Protein AF-A0A9P5PAN0-F1 (afdb_monomer)

Secondary structure (DSSP, 8-state):
--HHHHHHHHTTTT-------TT----BSS--THHHHS---HHHHHHHHHHHHHHHHHHHHHHH-TTS----B-HHHHHHHHHHHHTS----HHHHTSHHHHHHHHHHHHHHHHHHTSS----TTTGGGS-EEETTEEE-TTSPPPHHHHHHHHHHHHHHHHHHHHHHHHHHH--S-HHHHHHHHHHH-----

Structure (mmCIF, N/CA/C/O backbone):
data_AF-A0A9P5PAN0-F1
#
_entry.id   AF-A0A9P5PAN0-F1
#
loop_
_atom_site.group_PDB
_atom_site.id
_atom_site.type_symbol
_atom_site.label_atom_id
_atom_site.label_alt_id
_atom_site.label_comp_id
_atom_site.label_asym_id
_atom_site.label_entity_id
_atom_site.label_seq_id
_atom_site.pdbx_PDB_ins_code
_atom_site.Cartn_x
_atom_site.Cartn_y
_atom_site.Cartn_z
_atom_site.occupancy
_atom_site.B_iso_or_equiv
_atom_site.auth_seq_id
_atom_site.auth_comp_id
_atom_site.auth_asym_id
_atom_site.auth_atom_id
_atom_site.pdbx_PDB_model_num
ATOM 1 N N . VAL A 1 1 ? -27.744 7.934 -17.055 1.00 52.72 1 VAL A N 1
ATOM 2 C CA . VAL A 1 1 ? -27.003 8.626 -15.977 1.00 52.72 1 VAL A CA 1
ATOM 3 C C . VAL A 1 1 ? -26.935 7.668 -14.810 1.00 52.72 1 VAL A C 1
ATOM 5 O O . VAL A 1 1 ? -27.996 7.247 -14.359 1.00 52.72 1 VAL A O 1
ATOM 8 N N . PRO A 1 2 ? -25.754 7.195 -14.405 1.00 69.56 2 PRO A N 1
ATOM 9 C CA . PRO A 1 2 ? -25.684 6.206 -13.346 1.00 69.56 2 PRO A CA 1
ATOM 10 C C . PRO A 1 2 ? -26.204 6.819 -12.039 1.00 69.56 2 PRO A C 1
ATOM 12 O O . PRO A 1 2 ? -25.861 7.952 -11.718 1.00 69.56 2 PRO A O 1
ATOM 15 N N . ILE A 1 3 ? -27.026 6.082 -11.290 1.00 63.53 3 ILE A N 1
ATOM 16 C CA . ILE A 1 3 ? -27.712 6.542 -10.062 1.00 63.53 3 ILE A CA 1
ATOM 17 C C . ILE A 1 3 ? -26.744 7.171 -9.038 1.00 63.53 3 ILE A C 1
ATOM 19 O O . ILE A 1 3 ? -27.111 8.090 -8.306 1.00 63.53 3 ILE A O 1
ATOM 23 N N . TRP A 1 4 ? -25.483 6.738 -9.037 1.00 61.91 4 TRP A N 1
ATOM 24 C CA . TRP A 1 4 ? -24.434 7.278 -8.178 1.00 61.91 4 TRP A CA 1
ATOM 25 C C . TRP A 1 4 ? -24.042 8.729 -8.496 1.00 61.91 4 TRP A C 1
ATOM 27 O O . TRP A 1 4 ? -23.614 9.441 -7.594 1.00 61.91 4 TRP A O 1
ATOM 37 N N . GLU A 1 5 ? -24.228 9.217 -9.724 1.00 74.06 5 GLU A N 1
ATOM 38 C CA . GLU A 1 5 ? -23.838 10.583 -10.101 1.00 74.06 5 GLU A CA 1
ATOM 39 C C . GLU A 1 5 ? -24.672 11.645 -9.368 1.00 74.06 5 GLU A C 1
ATOM 41 O O . GLU A 1 5 ? -24.134 12.642 -8.885 1.00 74.06 5 GLU A O 1
ATOM 46 N N . ASN A 1 6 ? -25.979 11.410 -9.219 1.00 79.00 6 ASN A N 1
ATOM 47 C CA . ASN A 1 6 ? -26.855 12.308 -8.465 1.00 79.00 6 ASN A CA 1
ATOM 48 C C . ASN A 1 6 ? -26.549 12.268 -6.966 1.00 79.00 6 ASN A C 1
ATOM 50 O O . ASN A 1 6 ? -26.494 13.319 -6.332 1.00 79.00 6 ASN A O 1
ATOM 54 N N . ALA A 1 7 ? -26.297 11.081 -6.407 1.00 73.81 7 ALA A N 1
ATOM 55 C CA . ALA A 1 7 ? -25.922 10.940 -5.002 1.00 73.81 7 ALA A CA 1
ATOM 56 C C . ALA A 1 7 ? -24.597 11.662 -4.689 1.00 73.81 7 ALA A C 1
ATOM 58 O O . ALA A 1 7 ? -24.513 12.397 -3.709 1.00 73.81 7 ALA A O 1
ATOM 59 N N . LEU A 1 8 ? -23.584 11.528 -5.555 1.00 72.56 8 LEU A N 1
ATOM 60 C CA . LEU A 1 8 ? -22.298 12.214 -5.393 1.00 72.56 8 LEU A CA 1
ATOM 61 C C . LEU A 1 8 ? -22.410 13.735 -5.559 1.00 72.56 8 LEU A C 1
ATOM 63 O O . LEU A 1 8 ? -21.732 14.462 -4.840 1.00 72.56 8 LEU A O 1
ATOM 67 N N . LYS A 1 9 ? -23.274 14.229 -6.460 1.00 73.62 9 LYS A N 1
ATOM 68 C CA . LYS A 1 9 ? -23.572 15.669 -6.572 1.00 73.62 9 LYS A CA 1
ATOM 69 C C . LYS A 1 9 ? -24.277 16.204 -5.327 1.00 73.62 9 LYS A C 1
ATOM 71 O O . LYS A 1 9 ? -23.938 17.281 -4.861 1.00 73.62 9 LYS A O 1
ATOM 76 N N . LEU A 1 10 ? -25.223 15.454 -4.761 1.00 74.56 10 LEU A N 1
ATOM 77 C CA . LEU A 1 10 ? -25.923 15.844 -3.530 1.00 74.56 10 LEU A CA 1
ATOM 78 C C . LEU A 1 10 ? -24.986 15.877 -2.316 1.00 74.56 10 LEU A C 1
ATOM 80 O O . LEU A 1 10 ? -25.107 16.746 -1.457 1.00 74.56 10 LEU A O 1
ATOM 84 N N . LEU A 1 11 ? -24.030 14.950 -2.263 1.00 68.44 11 LEU A N 1
ATOM 85 C CA . LEU A 1 11 ? -23.052 14.837 -1.183 1.00 68.44 11 LEU A CA 1
ATOM 86 C C . LEU A 1 11 ? -21.737 15.575 -1.479 1.00 68.44 11 LEU A C 1
ATOM 88 O O . LEU A 1 11 ? -20.790 15.470 -0.701 1.00 68.44 11 LEU A O 1
ATOM 92 N N . SER A 1 12 ? -21.666 16.366 -2.555 1.00 59.44 12 SER A N 1
ATOM 93 C CA . SER A 1 12 ? -20.439 17.069 -2.960 1.00 59.44 12 SER A CA 1
ATOM 94 C C . SER A 1 12 ? -19.971 18.124 -1.961 1.00 59.44 12 SER A C 1
ATOM 96 O O . SER A 1 12 ? -18.860 18.618 -2.112 1.00 59.44 12 SER A O 1
ATOM 98 N N . ASN A 1 13 ? -20.826 18.486 -0.998 1.00 51.25 13 ASN A N 1
ATOM 99 C CA . ASN A 1 13 ? -20.542 19.405 0.107 1.00 51.25 13 ASN A CA 1
ATOM 100 C C . ASN A 1 13 ? -20.389 18.672 1.459 1.00 51.25 13 ASN A C 1
ATOM 102 O O . ASN A 1 13 ? -20.019 19.292 2.451 1.00 51.25 13 ASN A O 1
ATOM 106 N N . TYR A 1 14 ? -20.673 17.362 1.503 1.00 51.00 14 TYR A N 1
ATOM 107 C CA . TYR A 1 14 ? -20.497 16.474 2.667 1.00 51.00 14 TYR A CA 1
ATOM 108 C C . TYR A 1 14 ? -19.089 15.858 2.744 1.00 51.00 14 TYR A C 1
ATOM 110 O O . TYR A 1 14 ? -18.732 15.207 3.718 1.00 51.00 14 TYR A O 1
ATOM 118 N N . ASN A 1 15 ? -18.261 16.107 1.734 1.00 50.38 15 ASN A N 1
ATOM 119 C CA . ASN A 1 15 ? -16.820 15.849 1.688 1.00 50.38 15 ASN A CA 1
ATOM 120 C C . ASN A 1 15 ? -15.994 16.764 2.613 1.00 50.38 15 ASN A C 1
ATOM 122 O O . ASN A 1 15 ? -14.763 16.748 2.541 1.00 50.38 15 ASN A O 1
ATOM 126 N N . GLN A 1 16 ? -16.636 17.550 3.481 1.00 44.91 16 GLN A N 1
ATOM 127 C CA . GLN A 1 16 ? -15.966 18.205 4.594 1.00 44.91 16 GLN A CA 1
ATOM 128 C C . GLN A 1 16 ? -15.558 17.128 5.599 1.00 44.91 16 GLN A C 1
ATOM 130 O O . GLN A 1 16 ? -16.236 16.866 6.589 1.00 44.91 16 GLN A O 1
ATOM 135 N N . SER A 1 17 ? -14.424 16.484 5.312 1.00 50.06 17 SER A N 1
ATOM 136 C CA . SER A 1 17 ? -13.582 15.859 6.322 1.00 50.06 17 SER A CA 1
ATOM 137 C C . SER A 1 17 ? -13.608 16.755 7.555 1.00 50.06 17 SER A C 1
ATOM 139 O O . SER A 1 17 ? -13.300 17.944 7.417 1.00 50.06 17 SER A O 1
ATOM 141 N N . LEU A 1 18 ? -14.024 16.201 8.701 1.00 47.38 18 LEU A N 1
ATOM 142 C CA . LEU A 1 18 ? -14.000 16.861 10.007 1.00 47.38 18 LEU A CA 1
ATOM 143 C C . LEU A 1 18 ? -12.792 17.809 10.095 1.00 47.38 18 LEU A C 1
ATOM 145 O O . LEU A 1 18 ? -11.705 17.422 9.639 1.00 47.38 18 LEU A O 1
ATOM 149 N N . PRO A 1 19 ? -12.951 19.034 10.637 1.00 46.06 19 PRO A N 1
ATOM 150 C CA . PRO A 1 19 ? -11.832 19.953 10.801 1.00 46.06 19 PRO A CA 1
ATOM 151 C C . PRO A 1 19 ? -10.671 19.183 11.417 1.00 46.06 19 PRO A C 1
ATOM 153 O O . PRO A 1 19 ? -10.881 18.456 12.388 1.00 46.06 19 PRO A O 1
ATOM 156 N N . LYS A 1 20 ? -9.472 19.291 10.832 1.00 47.12 20 LYS A N 1
ATOM 157 C CA . LYS A 1 20 ? -8.267 18.687 11.406 1.00 47.12 20 LYS A CA 1
ATOM 158 C C . LYS A 1 20 ? -8.095 19.247 12.816 1.00 47.12 20 LYS A C 1
ATOM 160 O O . LYS A 1 20 ? -7.512 20.313 12.984 1.00 47.12 20 LYS A O 1
ATOM 165 N N . GLY A 1 21 ? -8.605 18.537 13.817 1.00 47.03 21 GLY A N 1
ATOM 166 C CA . GLY A 1 21 ? -8.144 18.696 15.180 1.00 47.03 21 GLY A CA 1
ATOM 167 C C . GLY A 1 21 ? -6.648 18.409 15.183 1.00 47.03 21 GLY A C 1
ATOM 168 O O . GLY A 1 21 ? -6.164 17.584 14.401 1.00 47.03 21 GLY A O 1
ATOM 169 N N . ASN A 1 22 ? -5.909 19.092 16.049 1.00 50.94 22 ASN A N 1
ATOM 170 C CA . ASN A 1 22 ? -4.446 19.020 16.119 1.00 50.94 22 ASN A CA 1
ATOM 171 C C . ASN A 1 22 ? -3.905 17.600 16.422 1.00 50.94 22 ASN A C 1
ATOM 173 O O . ASN A 1 22 ? -2.695 17.391 16.401 1.00 50.94 22 ASN A O 1
ATOM 177 N N . GLU A 1 23 ? -4.785 16.625 16.672 1.00 50.56 23 GLU A N 1
ATOM 178 C CA . GLU A 1 23 ? -4.463 15.281 17.158 1.00 50.56 23 GLU A CA 1
ATOM 179 C C . GLU A 1 23 ? -4.667 14.164 16.117 1.00 50.56 23 GLU A C 1
ATOM 181 O O . GLU A 1 23 ? -4.013 13.124 16.195 1.00 50.56 23 GLU A O 1
ATOM 186 N N . THR A 1 24 ? -5.495 14.357 15.083 1.00 51.78 24 THR A N 1
ATOM 187 C CA . THR A 1 24 ? -5.704 13.329 14.046 1.00 51.78 24 THR A CA 1
ATOM 188 C C . THR A 1 24 ? -4.731 13.522 12.887 1.00 51.78 24 THR A C 1
ATOM 190 O O . THR A 1 24 ? -4.973 14.312 11.967 1.00 51.78 24 THR A O 1
ATOM 193 N N . LYS A 1 25 ? -3.620 12.776 12.896 1.00 56.28 25 LYS A N 1
ATOM 194 C CA . LYS A 1 25 ? -2.766 12.613 11.710 1.00 56.28 25 LYS A CA 1
ATOM 195 C C . LYS A 1 25 ? -3.569 11.893 10.622 1.00 56.28 25 LYS A C 1
ATOM 197 O O . LYS A 1 25 ? -3.684 10.675 10.632 1.00 56.28 25 LYS A O 1
ATOM 202 N N . GLY A 1 26 ? -4.156 12.658 9.702 1.00 68.62 26 GLY A N 1
ATOM 203 C CA . GLY A 1 26 ? -4.839 12.106 8.533 1.00 68.62 26 GLY A CA 1
ATOM 204 C C . GLY A 1 26 ? -3.869 11.295 7.671 1.00 68.62 26 GLY A C 1
ATOM 205 O O . GLY A 1 26 ? -2.801 11.792 7.307 1.00 68.62 26 GLY A O 1
ATOM 206 N N . GLY A 1 27 ? -4.245 10.065 7.341 1.00 86.19 27 GLY A N 1
ATOM 207 C CA . GLY A 1 27 ? -3.426 9.124 6.586 1.00 86.19 27 GLY A CA 1
ATOM 208 C C . GLY A 1 27 ? -4.262 7.973 6.041 1.00 86.19 27 GLY A C 1
ATOM 209 O O . GLY A 1 27 ? -5.472 7.920 6.245 1.00 86.19 27 GLY A O 1
ATOM 210 N N . TYR A 1 28 ? -3.605 7.078 5.316 1.00 90.31 28 TYR A N 1
ATOM 211 C CA . TYR A 1 28 ? -4.201 5.897 4.711 1.00 90.31 28 TYR A CA 1
ATOM 212 C C . TYR A 1 28 ? -3.460 4.654 5.180 1.00 90.31 28 TYR A C 1
ATOM 214 O O . TYR A 1 28 ? -2.224 4.632 5.173 1.00 90.31 28 TYR A O 1
ATOM 222 N N . TYR A 1 29 ? -4.225 3.625 5.535 1.00 92.25 29 TYR A N 1
ATOM 223 C CA . TYR A 1 29 ? -3.687 2.342 5.976 1.00 92.25 29 TYR A CA 1
ATOM 224 C C . TYR A 1 29 ? -3.196 1.464 4.823 1.00 92.25 29 TYR A C 1
ATOM 226 O O . TYR A 1 29 ? -2.294 0.648 4.990 1.00 92.25 29 TYR A O 1
ATOM 234 N N . LEU A 1 30 ? -3.764 1.669 3.634 1.00 94.62 30 LEU A N 1
ATOM 235 C CA . LEU A 1 30 ? -3.346 1.076 2.369 1.00 94.62 30 LEU A CA 1
ATOM 236 C C . LEU A 1 30 ? -3.218 2.189 1.315 1.00 94.62 30 LEU A C 1
ATOM 238 O O . LEU A 1 30 ? -3.843 3.244 1.468 1.00 94.62 30 LEU A O 1
ATOM 242 N N . PRO A 1 31 ? -2.466 2.000 0.214 1.00 94.44 31 PRO A N 1
ATOM 243 C CA . PRO A 1 31 ? -2.392 3.009 -0.839 1.00 94.44 31 PRO A CA 1
ATOM 244 C C . PRO A 1 31 ? -3.800 3.338 -1.370 1.00 94.44 31 PRO A C 1
ATOM 246 O O . PRO A 1 31 ? -4.570 2.428 -1.656 1.00 94.44 31 PRO A O 1
ATOM 249 N N . PRO A 1 32 ? -4.190 4.611 -1.532 1.00 91.19 32 PRO A N 1
ATOM 250 C CA . PRO A 1 32 ? -5.516 4.943 -2.060 1.00 91.19 32 PRO A CA 1
ATOM 251 C C . PRO A 1 32 ? -5.740 4.364 -3.468 1.00 91.19 32 PRO A C 1
ATOM 253 O O . PRO A 1 32 ? -4.823 4.438 -4.276 1.00 91.19 32 PRO A O 1
ATOM 256 N N . PRO A 1 33 ? -6.943 3.913 -3.872 1.00 90.44 33 PRO A N 1
ATOM 257 C CA . PRO A 1 33 ? -7.162 3.355 -5.217 1.00 90.44 33 PRO A CA 1
ATOM 258 C C . PRO A 1 33 ? -6.754 4.295 -6.361 1.00 90.44 33 PRO A C 1
ATOM 260 O O . PRO A 1 33 ? -6.195 3.860 -7.370 1.00 90.44 33 PRO A O 1
ATOM 263 N N . ARG A 1 34 ? -6.941 5.613 -6.168 1.00 89.69 34 ARG A N 1
ATOM 264 C CA . ARG A 1 34 ? -6.485 6.656 -7.108 1.00 89.69 34 ARG A CA 1
ATOM 265 C C . ARG A 1 34 ? -4.991 6.570 -7.432 1.00 89.69 34 ARG A C 1
ATOM 267 O O . ARG A 1 34 ? -4.582 6.989 -8.509 1.00 89.69 34 ARG A O 1
ATOM 274 N N . PHE A 1 35 ? -4.195 6.025 -6.520 1.00 89.44 35 PHE A N 1
ATOM 275 C CA . PHE A 1 35 ? -2.759 5.837 -6.661 1.00 89.44 35 PHE A CA 1
ATOM 276 C C . PHE A 1 35 ? -2.411 5.008 -7.902 1.00 89.44 35 PHE A C 1
ATOM 278 O O . PHE A 1 35 ? -1.531 5.389 -8.663 1.00 89.44 35 PHE A O 1
ATOM 285 N N . PHE A 1 36 ? -3.175 3.947 -8.170 1.00 92.94 36 PHE A N 1
ATOM 286 C CA . PHE A 1 36 ? -2.945 3.034 -9.291 1.00 92.94 36 PHE A CA 1
ATOM 287 C C . PHE A 1 36 ? -3.540 3.530 -10.617 1.00 92.94 36 PHE A C 1
ATOM 289 O O . PHE A 1 36 ? -3.018 3.218 -11.685 1.00 92.94 36 PHE A O 1
ATOM 296 N N . ILE A 1 37 ? -4.647 4.282 -10.563 1.00 91.06 37 ILE A N 1
ATOM 297 C CA . ILE A 1 37 ? -5.421 4.674 -11.759 1.00 91.06 37 ILE A CA 1
ATOM 298 C C . ILE A 1 37 ? -5.062 6.058 -12.308 1.00 91.06 37 ILE A C 1
ATOM 300 O O . ILE A 1 37 ? -5.284 6.314 -13.487 1.00 91.06 37 ILE A O 1
ATOM 304 N N . THR A 1 38 ? -4.518 6.955 -11.479 1.00 91.19 38 THR A N 1
ATOM 305 C CA . THR A 1 38 ? -4.189 8.330 -11.898 1.00 91.19 38 THR A CA 1
ATOM 306 C C . THR A 1 38 ? -3.053 8.389 -12.928 1.00 91.19 38 THR A C 1
ATOM 308 O O . THR A 1 38 ? -3.159 9.187 -13.866 1.00 91.19 38 THR A O 1
ATOM 311 N N . PRO A 1 39 ? -1.965 7.594 -12.808 1.00 91.94 39 PRO A N 1
ATOM 312 C CA . PRO A 1 39 ? -0.888 7.638 -13.789 1.00 91.94 39 PRO A CA 1
ATOM 313 C C . PRO A 1 39 ? -1.372 7.235 -15.185 1.00 91.94 39 PRO A C 1
ATOM 315 O O . PRO A 1 39 ? -1.962 6.174 -15.387 1.00 91.94 39 PRO A O 1
ATOM 318 N N . GLN A 1 40 ? -1.078 8.080 -16.171 1.00 91.56 40 GLN A N 1
ATOM 319 C CA . GLN A 1 40 ? -1.431 7.819 -17.571 1.00 91.56 40 GLN A CA 1
ATOM 320 C C . GLN A 1 40 ? -0.447 6.850 -18.240 1.00 91.56 40 GLN A C 1
ATOM 322 O O . GLN A 1 40 ? -0.818 6.097 -19.137 1.00 91.56 40 GLN A O 1
ATOM 327 N N . ASN A 1 41 ? 0.802 6.831 -17.767 1.00 93.44 41 ASN A N 1
ATOM 328 C CA . ASN A 1 41 ? 1.845 5.948 -18.267 1.00 93.44 41 ASN A CA 1
ATOM 329 C C . ASN A 1 41 ? 1.590 4.495 -17.817 1.00 93.44 41 ASN A C 1
ATOM 331 O O . ASN A 1 41 ? 1.536 4.203 -16.620 1.00 93.44 41 ASN A O 1
ATOM 335 N N . ALA A 1 42 ? 1.449 3.584 -18.786 1.00 92.25 42 ALA A N 1
ATOM 336 C CA . ALA A 1 42 ? 1.172 2.172 -18.529 1.00 92.25 42 ALA A CA 1
ATOM 337 C C . ALA A 1 42 ? 2.304 1.471 -17.763 1.00 92.25 42 ALA A C 1
ATOM 339 O O . ALA A 1 42 ? 2.016 0.711 -16.842 1.00 92.25 42 ALA A O 1
ATOM 340 N N . THR A 1 43 ? 3.565 1.773 -18.079 1.00 92.56 43 THR A N 1
ATOM 341 C CA . THR A 1 43 ? 4.742 1.266 -17.360 1.00 92.56 43 THR A CA 1
ATOM 342 C C . THR A 1 43 ? 4.731 1.721 -15.907 1.00 92.56 43 THR A C 1
ATOM 344 O O . THR A 1 43 ? 4.938 0.910 -15.013 1.00 92.56 43 THR A O 1
ATOM 347 N N . THR A 1 44 ? 4.407 2.992 -15.645 1.00 93.19 44 THR A N 1
ATOM 348 C CA . THR A 1 44 ? 4.261 3.488 -14.272 1.00 93.19 44 THR A CA 1
ATOM 349 C C . THR A 1 44 ? 3.171 2.726 -13.534 1.00 93.19 44 THR A C 1
ATOM 351 O O . THR A 1 44 ? 3.435 2.206 -12.457 1.00 93.19 44 THR A O 1
ATOM 354 N N . ARG A 1 45 ? 1.969 2.594 -14.116 1.00 94.31 45 ARG A N 1
ATOM 355 C CA . ARG A 1 45 ? 0.879 1.829 -13.486 1.00 94.31 45 ARG A CA 1
ATOM 356 C C . ARG A 1 45 ? 1.286 0.389 -13.189 1.00 94.31 45 ARG A C 1
ATOM 358 O O . ARG A 1 45 ? 1.028 -0.082 -12.087 1.00 94.31 45 ARG A O 1
ATOM 365 N N . CYS A 1 46 ? 1.931 -0.276 -14.146 1.00 95.31 46 CYS A N 1
ATOM 366 C CA . CYS A 1 46 ? 2.465 -1.625 -13.991 1.00 95.31 46 CYS A CA 1
ATOM 367 C C . CYS A 1 46 ? 3.370 -1.699 -12.757 1.00 95.31 46 CYS A C 1
ATOM 369 O O . CYS A 1 46 ? 3.098 -2.475 -11.841 1.00 95.31 46 CYS A O 1
ATOM 371 N N . SER A 1 47 ? 4.368 -0.818 -12.665 1.00 94.56 47 SER A N 1
ATOM 372 C CA . SER A 1 47 ? 5.263 -0.782 -11.510 1.00 94.56 47 SER A CA 1
ATOM 373 C C . SER A 1 47 ? 4.533 -0.525 -10.192 1.00 94.56 47 SER A C 1
ATOM 375 O O . SER A 1 47 ? 4.883 -1.165 -9.211 1.00 94.56 47 SER A O 1
ATOM 377 N N . LEU A 1 48 ? 3.497 0.325 -10.156 1.00 95.44 48 LEU A N 1
ATOM 378 C CA . LEU A 1 48 ? 2.716 0.556 -8.930 1.00 95.44 48 LEU A CA 1
ATOM 379 C C . LEU A 1 48 ? 1.949 -0.694 -8.481 1.00 95.44 48 LEU A C 1
ATOM 381 O O . LEU A 1 48 ? 1.918 -0.995 -7.289 1.00 95.44 48 LEU A O 1
ATOM 385 N N . PHE A 1 49 ? 1.348 -1.443 -9.414 1.00 96.69 49 PHE A N 1
ATOM 386 C CA . PHE A 1 49 ? 0.695 -2.714 -9.086 1.00 96.69 49 PHE A CA 1
ATOM 387 C C . PHE A 1 49 ? 1.703 -3.720 -8.525 1.00 96.69 49 PHE A C 1
ATOM 389 O O . PHE A 1 49 ? 1.463 -4.288 -7.462 1.00 96.69 49 PHE A O 1
ATOM 396 N N . HIS A 1 50 ? 2.850 -3.902 -9.182 1.00 96.69 50 HIS A N 1
ATOM 397 C CA . HIS A 1 50 ? 3.887 -4.809 -8.683 1.00 96.69 50 HIS A CA 1
ATOM 398 C C . HIS A 1 50 ? 4.504 -4.331 -7.361 1.00 96.69 50 HIS A C 1
ATOM 400 O O . HIS A 1 50 ? 4.746 -5.142 -6.470 1.00 96.69 50 HIS A O 1
ATOM 406 N N . GLY A 1 51 ? 4.718 -3.024 -7.210 1.00 95.81 51 GLY A N 1
ATOM 407 C CA . GLY A 1 51 ? 5.217 -2.397 -5.989 1.00 95.81 51 GLY A CA 1
ATOM 408 C C . GLY A 1 51 ? 4.311 -2.687 -4.798 1.00 95.81 51 GLY A C 1
ATOM 409 O O . GLY A 1 51 ? 4.791 -3.149 -3.767 1.00 95.81 51 GLY A O 1
ATOM 410 N N . TRP A 1 52 ? 2.993 -2.531 -4.969 1.00 96.69 52 TRP A N 1
ATOM 411 C CA . TRP A 1 52 ? 2.014 -2.936 -3.959 1.00 96.69 52 TRP A CA 1
ATOM 412 C C . TRP A 1 52 ? 2.101 -4.429 -3.634 1.00 96.69 52 TRP A C 1
ATOM 414 O O . TRP A 1 52 ? 2.183 -4.792 -2.464 1.00 96.69 52 TRP A O 1
ATOM 424 N N . LEU A 1 53 ? 2.123 -5.299 -4.647 1.00 96.75 53 LEU A N 1
ATOM 425 C CA . LEU A 1 53 ? 2.138 -6.749 -4.430 1.00 96.75 53 LEU A CA 1
ATOM 426 C C . LEU A 1 53 ? 3.365 -7.230 -3.643 1.00 96.75 53 LEU A C 1
ATOM 428 O O . LEU A 1 53 ? 3.232 -8.160 -2.855 1.00 96.75 53 LEU A O 1
ATOM 432 N N . ARG A 1 54 ? 4.522 -6.573 -3.791 1.00 96.00 54 ARG A N 1
ATOM 433 C CA . ARG A 1 54 ? 5.759 -6.894 -3.048 1.00 96.00 54 ARG A CA 1
ATOM 434 C C . ARG A 1 54 ? 5.655 -6.665 -1.545 1.00 96.00 54 ARG A C 1
ATOM 436 O O . ARG A 1 54 ? 6.294 -7.364 -0.775 1.00 96.00 54 ARG A O 1
ATOM 443 N N . ILE A 1 55 ? 4.867 -5.681 -1.127 1.00 96.25 55 ILE A N 1
ATOM 444 C CA . ILE A 1 55 ? 4.683 -5.339 0.293 1.00 96.25 55 ILE A CA 1
ATOM 445 C C . ILE A 1 55 ? 3.323 -5.769 0.832 1.00 96.25 55 ILE A C 1
ATOM 447 O O . ILE A 1 55 ? 3.065 -5.608 2.023 1.00 96.25 55 ILE A O 1
ATOM 451 N N . ARG A 1 56 ? 2.440 -6.289 -0.027 1.00 96.00 56 ARG A N 1
ATOM 452 C CA . ARG A 1 56 ? 1.057 -6.622 0.318 1.00 96.00 56 ARG A CA 1
ATOM 453 C C . ARG A 1 56 ? 0.994 -7.519 1.548 1.00 96.00 56 ARG A C 1
ATOM 455 O O . ARG A 1 56 ? 0.230 -7.228 2.458 1.00 96.00 56 ARG A O 1
ATOM 462 N N . GLU A 1 57 ? 1.804 -8.574 1.601 1.00 94.56 57 GLU A N 1
ATOM 463 C CA . GLU A 1 57 ? 1.807 -9.507 2.735 1.00 94.56 57 GLU A CA 1
ATOM 464 C C . GLU A 1 57 ? 2.217 -8.836 4.045 1.00 94.56 57 GLU A C 1
ATOM 466 O O . GLU A 1 57 ? 1.540 -9.018 5.053 1.00 94.56 57 GLU A O 1
ATOM 471 N N . LEU A 1 58 ? 3.257 -7.996 4.018 1.00 95.38 58 LEU A N 1
ATOM 472 C CA . LEU A 1 58 ? 3.670 -7.213 5.181 1.00 95.38 58 LEU A CA 1
ATOM 473 C C . LEU A 1 58 ? 2.536 -6.299 5.655 1.00 95.38 58 LEU A C 1
ATOM 475 O O . LEU A 1 58 ? 2.181 -6.312 6.829 1.00 95.38 58 LEU A O 1
ATOM 479 N N . VAL A 1 59 ? 1.927 -5.536 4.747 1.00 95.25 59 VAL A N 1
ATOM 480 C CA . VAL A 1 59 ? 0.851 -4.593 5.090 1.00 95.25 59 VAL A CA 1
ATOM 481 C C . VAL A 1 59 ? -0.356 -5.330 5.676 1.00 95.25 59 VAL A C 1
ATOM 483 O O . VAL A 1 59 ? -0.891 -4.911 6.700 1.00 95.25 59 VAL A O 1
ATOM 486 N N . LEU A 1 60 ? -0.767 -6.447 5.069 1.00 94.31 60 LEU A N 1
ATOM 487 C CA . LEU A 1 60 ? -1.877 -7.258 5.572 1.00 94.31 60 LEU A CA 1
ATOM 488 C C . LEU A 1 60 ? -1.564 -7.881 6.936 1.00 94.31 60 LEU A C 1
ATOM 490 O O . LEU A 1 60 ? -2.433 -7.878 7.805 1.00 94.31 60 LEU A O 1
ATOM 494 N N . TYR A 1 61 ? -0.334 -8.355 7.150 1.00 94.31 61 TYR A N 1
ATOM 495 C CA . TYR A 1 61 ? 0.105 -8.878 8.444 1.00 94.31 61 TYR A CA 1
ATOM 496 C C . TYR A 1 61 ? -0.020 -7.818 9.546 1.00 94.31 61 TYR A C 1
ATOM 498 O O . TYR A 1 61 ? -0.606 -8.078 10.597 1.00 94.31 61 TYR A O 1
ATOM 506 N N . LEU A 1 62 ? 0.473 -6.601 9.290 1.00 92.56 62 LEU A N 1
ATOM 507 C CA . LEU A 1 62 ? 0.403 -5.496 10.251 1.00 92.56 62 LEU A CA 1
ATOM 508 C C . LEU A 1 62 ? -1.043 -5.111 10.589 1.00 92.56 62 LEU A C 1
ATOM 510 O O . LEU A 1 62 ? -1.325 -4.756 11.726 1.00 92.56 62 LEU A O 1
ATOM 514 N N . LEU A 1 63 ? -1.962 -5.177 9.620 1.00 90.38 63 LEU A N 1
ATOM 515 C CA . LEU A 1 63 ? -3.381 -4.877 9.848 1.00 90.38 63 LEU A CA 1
ATOM 516 C C . LEU A 1 63 ? -4.113 -5.993 10.601 1.00 90.38 63 LEU A C 1
ATOM 518 O O . LEU A 1 63 ? -5.048 -5.718 11.357 1.00 90.38 63 LEU A O 1
ATOM 522 N N . ALA A 1 64 ? -3.710 -7.246 10.391 1.00 88.19 64 ALA A N 1
ATOM 523 C CA . ALA A 1 64 ? -4.281 -8.391 11.087 1.00 88.19 64 ALA A CA 1
ATOM 524 C C . ALA A 1 64 ? -3.817 -8.457 12.551 1.00 88.19 64 ALA A C 1
ATOM 526 O O . ALA A 1 64 ? -4.599 -8.827 13.430 1.00 88.19 64 ALA A O 1
ATOM 527 N N . SER A 1 65 ? -2.571 -8.066 12.826 1.00 84.81 65 SER A N 1
ATOM 528 C CA . SER A 1 65 ? -1.970 -8.185 14.152 1.00 84.81 65 SER A CA 1
ATOM 529 C C . SER A 1 65 ? -2.349 -7.025 15.089 1.00 84.81 65 SER A C 1
ATOM 531 O O . SER A 1 65 ? -2.057 -5.870 14.786 1.00 84.81 65 SER A O 1
ATOM 533 N N . PRO A 1 66 ? -2.943 -7.288 16.270 1.00 76.44 66 PRO A N 1
ATOM 534 C CA . PRO A 1 66 ? -3.223 -6.249 17.265 1.00 76.44 66 PRO A CA 1
ATOM 535 C C . PRO A 1 66 ? -1.968 -5.700 17.960 1.00 76.44 66 PRO A C 1
ATOM 537 O O . PRO A 1 66 ? -2.052 -4.654 18.598 1.00 76.44 66 PRO A O 1
ATOM 540 N N . THR A 1 67 ? -0.836 -6.404 17.887 1.00 79.88 67 THR A N 1
ATOM 541 C CA . THR A 1 67 ? 0.410 -6.043 18.584 1.00 79.88 67 THR A CA 1
ATOM 542 C C . THR A 1 67 ? 1.392 -5.272 17.707 1.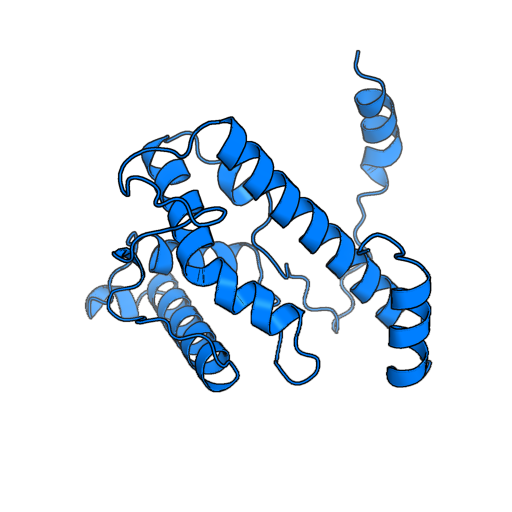00 79.88 67 THR A C 1
ATOM 544 O O . THR A 1 67 ? 2.402 -4.784 18.212 1.00 79.88 67 THR A O 1
ATOM 547 N N . CYS A 1 68 ? 1.119 -5.170 16.406 1.00 85.06 68 CYS A N 1
ATOM 548 C CA . CYS A 1 68 ? 1.971 -4.467 15.458 1.00 85.06 68 CYS A CA 1
ATOM 549 C C . CYS A 1 68 ? 1.467 -3.043 15.219 1.00 85.06 68 CYS A C 1
ATOM 551 O O . CYS A 1 68 ? 0.262 -2.785 15.189 1.00 85.06 68 CYS A O 1
ATOM 553 N N . ASP A 1 69 ? 2.396 -2.129 14.952 1.00 82.69 69 ASP A N 1
ATOM 554 C CA . ASP A 1 69 ? 2.037 -0.796 14.489 1.00 82.69 69 ASP A CA 1
ATOM 555 C C . ASP A 1 69 ? 1.629 -0.857 13.013 1.00 82.69 69 ASP A C 1
ATOM 557 O O . ASP A 1 69 ? 2.438 -1.130 12.122 1.00 82.69 69 ASP A O 1
ATOM 561 N N . SER A 1 70 ? 0.358 -0.576 12.733 1.00 82.50 70 SER A N 1
ATOM 562 C CA . SER A 1 70 ? -0.133 -0.446 11.362 1.00 82.50 70 SER A CA 1
ATO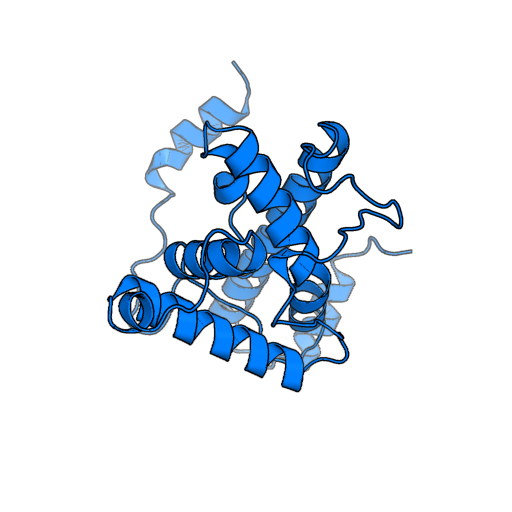M 563 C C . SER A 1 70 ? 0.497 0.760 10.657 1.00 82.50 70 SER A C 1
ATOM 565 O O . SER A 1 70 ? 0.671 1.825 11.258 1.00 82.50 70 SER A O 1
ATOM 567 N N . LEU A 1 71 ? 0.746 0.640 9.353 1.00 88.25 71 LEU A N 1
ATOM 568 C CA . LEU A 1 71 ? 1.109 1.783 8.517 1.00 88.25 71 LEU A CA 1
ATOM 569 C C . LEU A 1 71 ? -0.088 2.733 8.429 1.00 88.25 71 LEU A C 1
ATOM 571 O O . LEU A 1 71 ? -1.144 2.323 7.982 1.00 88.25 71 LEU A O 1
ATOM 575 N N . CYS A 1 72 ? 0.065 3.991 8.837 1.00 90.50 72 CYS A N 1
ATOM 576 C CA . CYS A 1 72 ? -0.904 5.053 8.560 1.00 90.50 72 CYS A CA 1
ATOM 577 C C . CYS A 1 72 ? -0.142 6.217 7.930 1.00 90.50 72 CYS A C 1
ATOM 579 O O . CYS A 1 72 ? 0.474 7.028 8.623 1.00 90.50 72 CYS A O 1
ATOM 581 N N . LEU A 1 73 ? -0.104 6.224 6.597 1.00 92.06 73 LEU A N 1
ATOM 582 C CA . LEU A 1 73 ? 0.784 7.083 5.817 1.00 92.06 73 LEU A CA 1
ATOM 583 C C . LEU A 1 73 ? -0.005 8.128 5.032 1.00 92.06 73 LEU A C 1
ATOM 585 O O . LEU A 1 73 ? -1.079 7.866 4.489 1.00 92.06 73 LEU A O 1
ATOM 589 N N . SER A 1 74 ? 0.552 9.324 4.899 1.00 90.94 74 SER A N 1
ATOM 590 C CA . SER A 1 74 ? 0.042 10.324 3.969 1.00 90.94 74 SER A CA 1
ATOM 591 C C . SER A 1 74 ? 0.183 9.856 2.516 1.00 90.94 74 SER A C 1
ATOM 593 O O . SER A 1 74 ? 0.978 8.982 2.175 1.00 90.94 74 SER A O 1
ATOM 595 N N . TYR A 1 75 ? -0.542 10.508 1.605 1.00 89.12 75 TYR A N 1
ATOM 596 C CA . TYR A 1 75 ? -0.427 10.229 0.169 1.00 89.12 75 TYR A CA 1
ATOM 597 C C . TYR A 1 75 ? 1.015 10.368 -0.359 1.00 89.12 75 TYR A C 1
ATOM 599 O O . TYR A 1 75 ? 1.433 9.603 -1.222 1.00 89.12 75 TYR A O 1
ATOM 607 N N . LYS A 1 76 ? 1.788 11.334 0.162 1.00 90.06 76 LYS A N 1
ATOM 608 C CA . LYS A 1 76 ? 3.187 11.554 -0.246 1.00 90.06 76 LYS A CA 1
ATOM 609 C C . LYS A 1 76 ? 4.113 10.448 0.257 1.00 90.06 76 LYS A C 1
ATOM 611 O O . LYS A 1 76 ? 5.034 10.065 -0.451 1.00 90.06 76 LYS A O 1
ATOM 616 N N . GLU A 1 77 ? 3.863 9.947 1.461 1.00 93.50 77 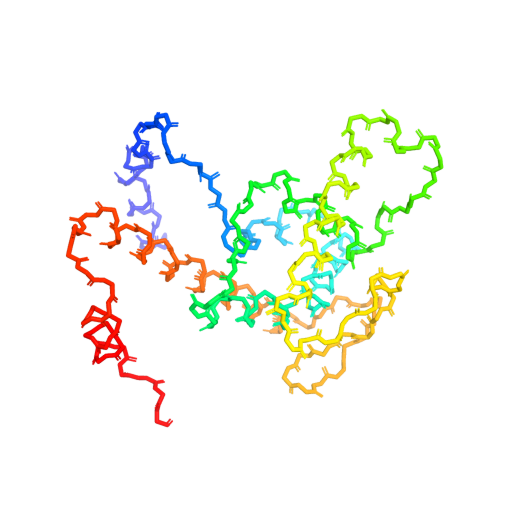GLU A N 1
ATOM 617 C CA . GLU A 1 77 ? 4.607 8.823 2.034 1.00 93.50 77 GLU A CA 1
ATOM 618 C C . GLU A 1 77 ? 4.317 7.526 1.277 1.00 93.50 77 GLU A C 1
ATOM 620 O O . GLU A 1 77 ? 5.258 6.823 0.931 1.00 93.50 77 GLU A O 1
ATOM 625 N N . TRP A 1 78 ? 3.059 7.271 0.893 1.00 94.50 78 TRP A N 1
ATOM 626 C CA . TRP A 1 78 ? 2.726 6.159 -0.007 1.00 94.50 78 TRP A CA 1
ATOM 627 C C . TRP A 1 78 ? 3.429 6.261 -1.366 1.00 94.50 78 TRP A C 1
ATOM 629 O O . TRP A 1 78 ? 3.894 5.248 -1.881 1.00 94.50 78 TRP A O 1
ATOM 639 N N . HIS A 1 79 ? 3.560 7.468 -1.930 1.00 92.38 79 HIS A N 1
ATOM 640 C CA . HIS A 1 79 ? 4.351 7.691 -3.151 1.00 92.38 79 HIS A CA 1
ATOM 641 C C . HIS A 1 79 ? 5.820 7.324 -2.959 1.00 92.38 79 HIS A C 1
ATOM 643 O O . HIS A 1 79 ? 6.339 6.515 -3.718 1.00 92.38 79 HIS A O 1
ATOM 649 N N . ALA A 1 80 ? 6.468 7.840 -1.913 1.00 93.75 80 ALA A N 1
ATOM 650 C CA . ALA A 1 80 ? 7.867 7.519 -1.628 1.00 93.75 80 ALA A CA 1
ATOM 651 C C . ALA A 1 80 ? 8.077 6.016 -1.353 1.00 93.75 80 ALA A C 1
ATOM 653 O O . ALA A 1 80 ? 9.028 5.413 -1.842 1.00 93.75 80 ALA A O 1
ATOM 654 N N . LEU A 1 81 ? 7.165 5.380 -0.617 1.00 95.00 81 LEU A N 1
ATOM 655 C CA . LEU A 1 81 ? 7.215 3.943 -0.360 1.00 95.00 81 LEU A CA 1
ATOM 656 C C . LEU A 1 81 ? 7.023 3.127 -1.650 1.00 95.00 81 LEU A C 1
ATOM 658 O O . LEU A 1 81 ? 7.693 2.116 -1.870 1.00 95.00 81 LEU A O 1
ATOM 662 N N . SER A 1 82 ? 6.154 3.582 -2.550 1.00 93.25 82 SER A N 1
ATOM 663 C CA . SER A 1 82 ? 5.993 2.946 -3.855 1.00 93.25 82 SER A CA 1
ATOM 664 C C . SER A 1 82 ? 7.205 3.137 -4.754 1.00 93.25 82 SER A C 1
ATOM 666 O O . SER A 1 82 ? 7.560 2.202 -5.461 1.00 93.25 82 SER A O 1
ATOM 668 N N . ASP A 1 83 ? 7.854 4.302 -4.738 1.00 93.31 83 ASP A N 1
ATOM 669 C CA . ASP A 1 83 ? 9.065 4.549 -5.528 1.00 93.31 83 ASP A CA 1
ATOM 670 C C . ASP A 1 83 ? 10.165 3.533 -5.176 1.00 93.31 83 ASP A C 1
ATOM 672 O O . ASP A 1 83 ? 10.812 2.987 -6.072 1.00 93.31 83 ASP A O 1
ATOM 676 N N . ILE A 1 84 ? 10.302 3.198 -3.888 1.00 93.75 84 ILE A N 1
ATOM 677 C CA . ILE A 1 84 ? 11.192 2.138 -3.391 1.00 93.75 84 ILE A CA 1
ATOM 678 C C . ILE A 1 84 ? 10.788 0.773 -3.965 1.00 93.75 84 ILE A C 1
ATOM 680 O O . ILE A 1 84 ? 11.579 0.105 -4.625 1.00 93.75 84 ILE A O 1
ATOM 684 N N . THR A 1 85 ? 9.541 0.354 -3.746 1.00 94.38 85 THR A N 1
ATOM 685 C CA .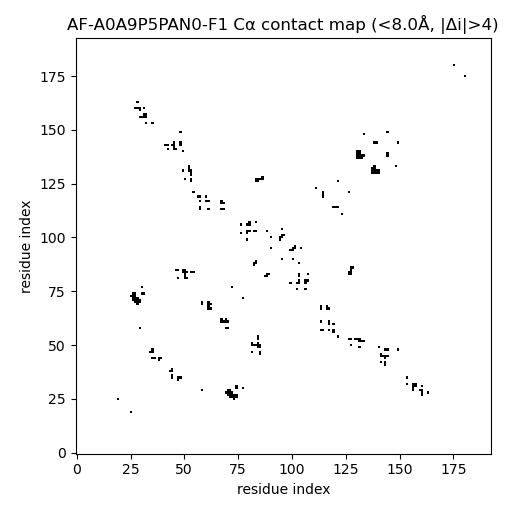 THR A 1 85 ? 9.065 -0.998 -4.113 1.00 94.38 85 THR A CA 1
ATOM 686 C C . THR A 1 85 ? 8.893 -1.198 -5.619 1.00 94.38 85 THR A C 1
ATOM 688 O O . THR A 1 85 ? 8.836 -2.329 -6.100 1.00 94.38 85 THR A O 1
ATOM 691 N N . SER A 1 86 ? 8.830 -0.107 -6.378 1.00 91.62 86 SER A N 1
ATOM 692 C CA . SER A 1 86 ? 8.724 -0.078 -7.838 1.00 91.62 86 SER A CA 1
ATOM 693 C C . SER A 1 86 ? 10.081 0.041 -8.534 1.00 91.62 86 SER A C 1
ATOM 695 O O . SER A 1 86 ? 10.146 -0.139 -9.749 1.00 91.62 86 SER A O 1
ATOM 697 N N . GLY A 1 87 ? 11.153 0.346 -7.793 1.00 89.19 87 GLY A N 1
ATOM 698 C CA . GLY A 1 87 ? 12.491 0.580 -8.345 1.00 89.19 87 GLY A CA 1
ATOM 699 C C . GLY A 1 87 ? 12.665 1.942 -9.023 1.00 89.19 87 GLY A C 1
ATOM 700 O O . GLY A 1 87 ? 13.595 2.116 -9.805 1.00 89.19 87 GLY A O 1
ATOM 701 N N . PHE A 1 88 ? 11.782 2.907 -8.749 1.00 88.50 88 PHE A N 1
ATOM 702 C CA . PHE A 1 88 ? 11.919 4.289 -9.230 1.00 88.50 88 PHE A CA 1
ATOM 703 C C . PHE A 1 88 ? 12.900 5.116 -8.403 1.00 88.50 88 PHE A C 1
ATOM 705 O O . PHE A 1 88 ? 13.295 6.202 -8.825 1.00 88.50 88 PHE A O 1
ATOM 712 N N . TRP A 1 89 ? 13.296 4.608 -7.239 1.00 87.94 89 TRP A N 1
ATOM 713 C CA . TRP A 1 89 ? 14.322 5.207 -6.410 1.00 87.94 89 TRP A CA 1
ATOM 714 C C . TRP A 1 89 ? 15.411 4.190 -6.081 1.00 87.94 89 TRP A C 1
ATOM 716 O O . TRP A 1 89 ? 15.129 3.033 -5.773 1.00 87.94 89 TRP A O 1
ATOM 726 N N . SER A 1 90 ? 16.660 4.650 -6.127 1.00 76.19 90 SER A N 1
ATOM 727 C CA . SER A 1 90 ? 17.827 3.901 -5.678 1.00 76.19 90 SER A CA 1
ATOM 728 C C . SER A 1 90 ? 18.682 4.808 -4.796 1.00 76.19 90 SER A C 1
ATOM 730 O O . SER A 1 90 ? 18.876 5.980 -5.127 1.00 76.19 90 SER A O 1
ATOM 732 N N . PRO A 1 91 ? 19.207 4.309 -3.669 1.00 69.38 91 PRO A N 1
ATOM 733 C CA . PRO A 1 91 ? 19.992 5.123 -2.762 1.00 69.38 91 PRO A CA 1
ATOM 734 C C . PRO A 1 91 ? 21.380 5.454 -3.338 1.00 69.38 91 PRO A C 1
ATOM 736 O O . PRO A 1 91 ? 22.368 4.814 -2.985 1.00 69.38 91 PRO A O 1
ATOM 739 N N . ASN A 1 92 ? 21.496 6.502 -4.155 1.00 76.06 92 ASN A N 1
ATOM 740 C CA . ASN A 1 92 ? 22.790 7.130 -4.444 1.00 76.06 92 ASN A CA 1
ATOM 741 C C . ASN A 1 92 ? 23.084 8.270 -3.444 1.00 76.06 92 ASN A C 1
ATOM 743 O O . ASN A 1 92 ? 22.174 8.875 -2.872 1.00 76.06 92 ASN A O 1
ATOM 747 N N . ALA A 1 93 ? 24.370 8.529 -3.175 1.00 63.56 93 ALA A N 1
ATOM 748 C CA . ALA A 1 93 ? 24.797 9.465 -2.128 1.00 63.56 93 ALA A CA 1
ATOM 749 C C . ALA A 1 93 ? 24.285 10.901 -2.357 1.00 63.56 93 ALA A C 1
ATOM 751 O O . ALA A 1 93 ? 23.918 11.581 -1.403 1.00 63.56 93 ALA A O 1
ATOM 752 N N . SER A 1 94 ? 24.190 11.338 -3.616 1.00 65.81 94 SER A N 1
ATOM 753 C CA . SER A 1 94 ? 23.689 12.664 -3.994 1.00 65.81 94 SER A CA 1
ATOM 754 C C . SER A 1 94 ? 22.185 12.838 -3.769 1.00 65.81 94 SER A C 1
ATOM 756 O O . SER A 1 94 ? 21.741 13.909 -3.359 1.00 65.81 94 SER A O 1
ATOM 758 N N . GLU A 1 95 ? 21.377 11.804 -4.010 1.00 68.19 95 GLU A N 1
ATOM 759 C CA . GLU A 1 95 ? 19.923 11.898 -3.871 1.00 68.19 95 GLU A CA 1
ATOM 760 C C . GLU A 1 95 ? 19.483 11.907 -2.414 1.00 68.19 95 GLU A C 1
ATOM 762 O O . GLU A 1 95 ? 18.507 12.591 -2.100 1.00 68.19 95 GLU A O 1
ATOM 767 N N . ARG A 1 96 ? 20.210 11.215 -1.522 1.00 73.81 96 ARG A N 1
ATOM 768 C CA . ARG A 1 96 ? 19.898 11.136 -0.082 1.00 73.81 96 ARG A CA 1
ATOM 769 C C . ARG A 1 96 ? 19.832 12.507 0.593 1.00 73.81 96 ARG A C 1
ATOM 771 O O . ARG A 1 96 ? 19.028 12.680 1.504 1.00 73.81 96 ARG A O 1
ATOM 778 N N . GLU A 1 97 ? 20.601 13.488 0.122 1.00 78.06 97 GLU A N 1
ATOM 779 C CA . GLU A 1 97 ? 20.597 14.836 0.702 1.00 78.06 97 GLU A CA 1
ATOM 780 C C . GLU A 1 97 ? 19.427 15.710 0.246 1.00 78.06 97 GLU A C 1
ATOM 782 O O . GLU A 1 97 ? 19.063 16.681 0.919 1.00 78.06 97 GLU A O 1
ATOM 787 N N . THR A 1 98 ? 18.768 15.345 -0.854 1.00 85.88 98 THR A N 1
ATOM 788 C CA . THR A 1 98 ? 17.568 16.050 -1.305 1.00 85.88 98 THR A CA 1
ATOM 789 C C . THR A 1 98 ? 16.403 15.801 -0.345 1.00 85.88 98 THR A C 1
ATOM 791 O O . THR A 1 98 ? 16.280 14.734 0.256 1.00 85.88 98 THR A O 1
ATOM 794 N N . LYS A 1 99 ? 15.468 16.754 -0.242 1.00 85.81 99 LYS A N 1
ATOM 795 C CA . LYS A 1 99 ? 14.241 16.581 0.561 1.00 85.81 99 LYS A CA 1
ATOM 796 C C . LYS A 1 99 ? 13.486 15.293 0.199 1.00 85.81 99 LYS A C 1
ATOM 798 O O . LYS A 1 99 ? 12.958 14.621 1.080 1.00 85.81 99 LYS A O 1
ATOM 803 N N . ARG A 1 100 ? 13.452 14.953 -1.094 1.00 85.06 100 ARG A N 1
ATOM 804 C CA . ARG A 1 100 ? 12.815 13.734 -1.605 1.00 85.06 100 ARG A CA 1
ATOM 805 C C . ARG A 1 100 ? 13.590 12.482 -1.185 1.00 85.06 100 ARG A C 1
ATOM 807 O O . ARG A 1 100 ? 12.978 11.536 -0.713 1.00 85.06 100 ARG A O 1
ATOM 814 N N . GLY A 1 101 ? 14.918 12.484 -1.288 1.00 87.00 101 GLY A N 1
ATOM 815 C CA . GLY A 1 101 ? 15.749 11.371 -0.822 1.00 87.00 101 GLY A CA 1
ATOM 816 C C . GLY A 1 101 ? 15.641 11.127 0.679 1.00 87.00 101 GLY A C 1
ATOM 817 O O . GLY A 1 101 ? 15.489 9.980 1.084 1.00 87.00 101 GLY A O 1
ATOM 818 N N . LYS A 1 102 ? 15.595 12.184 1.499 1.00 90.06 102 LYS A N 1
ATOM 819 C CA . LYS A 1 102 ? 15.336 12.061 2.946 1.00 90.06 102 LYS A CA 1
ATOM 820 C C . LYS A 1 102 ? 13.992 11.389 3.228 1.00 90.06 102 LYS A C 1
ATOM 822 O O . LYS A 1 102 ? 13.911 10.553 4.122 1.00 90.06 102 LYS A O 1
ATOM 827 N N . GLN A 1 103 ? 12.964 11.689 2.430 1.00 91.81 103 GLN A N 1
ATOM 828 C CA . GLN A 1 103 ? 11.662 11.029 2.544 1.00 91.81 103 GLN A CA 1
ATOM 829 C C . GLN A 1 103 ? 11.721 9.540 2.159 1.00 91.81 103 GLN A C 1
ATOM 831 O O . GLN A 1 103 ? 11.121 8.723 2.850 1.00 91.81 103 GLN A O 1
ATOM 836 N N . HIS A 1 104 ? 12.472 9.158 1.122 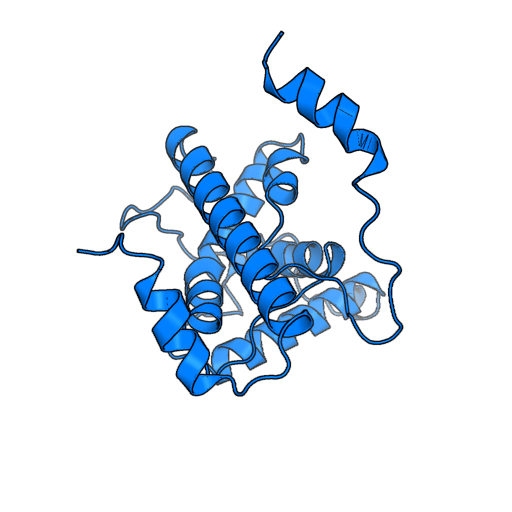1.00 93.25 104 HIS A N 1
ATOM 837 C CA . HIS A 1 104 ? 12.686 7.742 0.794 1.00 93.25 104 HIS A CA 1
ATOM 838 C C . HIS A 1 104 ? 13.458 7.003 1.889 1.00 93.25 104 HIS A C 1
ATOM 840 O O . HIS A 1 104 ? 13.037 5.932 2.311 1.00 93.25 104 HIS A O 1
ATOM 846 N N . VAL A 1 105 ? 14.539 7.590 2.409 1.00 92.50 105 VAL A N 1
ATOM 847 C CA . VAL A 1 105 ? 15.303 7.014 3.529 1.00 92.50 105 VAL A CA 1
ATOM 848 C C . VAL A 1 105 ? 14.405 6.821 4.755 1.00 92.50 105 VAL A C 1
ATOM 850 O O . VAL A 1 105 ? 14.445 5.771 5.389 1.00 92.50 105 VAL A O 1
ATOM 853 N N . GLN A 1 106 ? 13.537 7.791 5.051 1.00 93.88 106 GLN A N 1
ATOM 854 C CA . GLN A 1 106 ? 12.543 7.659 6.114 1.00 93.88 106 GLN A CA 1
ATOM 855 C C . GLN A 1 106 ? 11.570 6.497 5.850 1.00 93.88 106 GLN A C 1
ATOM 857 O O . GLN A 1 106 ? 11.272 5.741 6.770 1.00 93.88 106 GLN A O 1
ATOM 862 N N . MET A 1 107 ? 11.072 6.332 4.619 1.00 95.00 107 MET A N 1
ATOM 863 C CA . MET A 1 107 ? 10.155 5.234 4.279 1.00 95.00 107 MET A CA 1
ATOM 864 C C . MET A 1 107 ? 10.835 3.860 4.283 1.00 95.00 107 MET A C 1
ATOM 866 O O . MET A 1 107 ? 10.202 2.886 4.681 1.00 95.00 107 MET A O 1
ATOM 870 N N . MET A 1 108 ? 12.120 3.779 3.930 1.00 93.50 108 MET A N 1
ATOM 871 C CA . MET A 1 108 ? 12.924 2.565 4.117 1.00 93.50 108 MET A CA 1
ATOM 872 C C . MET A 1 108 ? 13.002 2.177 5.594 1.00 93.50 108 MET A C 1
ATOM 874 O O . MET A 1 108 ? 12.673 1.048 5.940 1.00 93.50 108 MET A O 1
ATOM 878 N N . ALA A 1 109 ? 13.327 3.127 6.477 1.00 93.88 109 ALA A N 1
ATOM 879 C CA . ALA A 1 109 ? 13.371 2.874 7.918 1.00 93.88 109 ALA A CA 1
ATOM 880 C C . ALA A 1 109 ? 11.999 2.453 8.485 1.00 93.88 109 ALA A C 1
ATOM 882 O O . ALA A 1 109 ? 11.915 1.633 9.399 1.00 93.88 109 ALA A O 1
ATOM 883 N N . VAL A 1 110 ? 10.902 2.987 7.932 1.00 94.38 110 VAL A N 1
ATOM 884 C CA . VAL A 1 110 ? 9.543 2.543 8.276 1.00 94.38 110 VAL A CA 1
ATOM 885 C C . VAL A 1 110 ? 9.319 1.082 7.871 1.00 94.38 110 VAL A C 1
ATOM 887 O O . VAL A 1 110 ? 8.815 0.320 8.693 1.00 94.38 110 VAL A O 1
ATOM 890 N N . LEU A 1 111 ? 9.712 0.677 6.657 1.00 93.94 111 LEU A N 1
ATOM 891 C CA . LEU A 1 111 ? 9.615 -0.717 6.205 1.00 93.94 111 LEU A CA 1
ATOM 892 C C . LEU A 1 111 ? 10.463 -1.664 7.066 1.00 93.94 111 LEU A C 1
ATOM 894 O O . LEU A 1 111 ? 9.970 -2.716 7.465 1.00 93.94 111 LEU A O 1
ATOM 898 N N . GLU A 1 112 ? 11.697 -1.278 7.397 1.00 94.69 112 GLU A N 1
ATOM 899 C CA . GLU A 1 112 ? 12.591 -2.048 8.273 1.00 94.69 112 GLU A CA 1
ATOM 900 C C . GLU A 1 112 ? 11.961 -2.289 9.648 1.00 94.69 112 GLU A C 1
ATOM 902 O O . GLU A 1 112 ? 11.902 -3.425 10.119 1.00 94.69 112 GLU A O 1
ATOM 907 N N . ARG A 1 113 ? 11.421 -1.236 10.272 1.00 94.31 113 ARG A N 1
ATOM 908 C CA . ARG A 1 113 ? 10.725 -1.346 11.559 1.00 94.31 113 ARG A CA 1
ATOM 909 C C . ARG A 1 113 ? 9.504 -2.262 11.468 1.00 94.31 113 ARG A C 1
ATOM 911 O O . ARG A 1 113 ? 9.293 -3.087 12.349 1.00 94.31 113 ARG A O 1
ATOM 918 N N . CYS A 1 114 ? 8.710 -2.132 10.407 1.00 94.12 114 CYS A N 1
ATOM 919 C CA . CYS A 1 114 ? 7.551 -2.992 10.190 1.00 94.12 114 CYS A CA 1
ATOM 920 C C . CYS A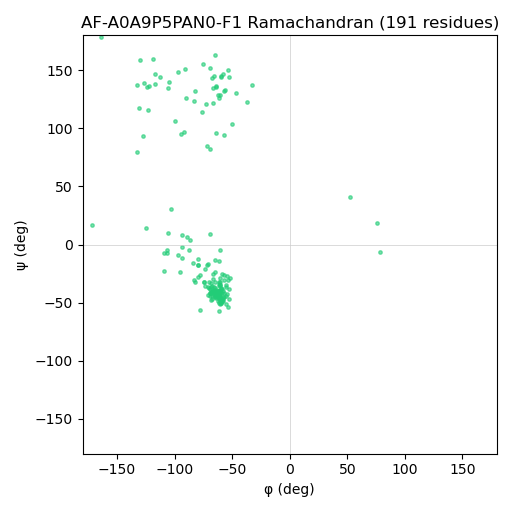 1 114 ? 7.949 -4.468 10.050 1.00 94.12 114 CYS A C 1
ATOM 922 O O . CYS A 1 114 ? 7.273 -5.331 10.607 1.00 94.12 114 CYS A O 1
ATOM 924 N N . LEU A 1 115 ? 9.056 -4.762 9.361 1.00 94.00 115 LEU A N 1
ATOM 925 C CA . LEU A 1 115 ? 9.568 -6.126 9.233 1.00 94.00 115 LEU A CA 1
ATOM 926 C C . LEU A 1 115 ? 10.020 -6.704 10.574 1.00 94.00 115 LEU A C 1
ATOM 928 O O . LEU A 1 115 ? 9.682 -7.847 10.865 1.00 94.00 115 LEU A O 1
ATOM 932 N N . GLN A 1 116 ? 10.694 -5.912 11.415 1.00 93.75 116 GLN A N 1
ATOM 933 C CA . GLN A 1 116 ? 11.116 -6.327 12.764 1.00 93.75 116 GLN A CA 1
ATOM 934 C C . GLN A 1 116 ? 9.944 -6.736 13.670 1.00 93.75 116 GLN A C 1
ATOM 936 O O . GLN A 1 116 ? 10.128 -7.515 14.601 1.00 93.75 116 GLN A O 1
ATOM 941 N N . GLN A 1 117 ? 8.744 -6.214 13.404 1.00 92.31 117 GLN A N 1
ATOM 942 C CA . GLN A 1 117 ? 7.516 -6.536 14.135 1.00 92.31 117 GLN A CA 1
ATOM 943 C C . GLN A 1 117 ? 6.711 -7.674 13.482 1.00 92.31 117 GLN A C 1
ATOM 945 O O . GLN A 1 117 ? 5.661 -8.051 14.005 1.00 92.31 117 GLN A O 1
ATOM 950 N N . SER A 1 118 ? 7.153 -8.205 12.339 1.00 91.88 118 SER A N 1
ATOM 951 C CA . SER A 1 118 ? 6.397 -9.165 11.531 1.00 91.88 118 SER A CA 1
ATOM 952 C C . SER A 1 118 ? 7.104 -10.511 11.394 1.00 91.88 118 SER A C 1
ATOM 954 O O . SER A 1 118 ? 8.319 -10.606 11.530 1.00 91.88 118 SER A O 1
ATOM 956 N N . SER A 1 119 ? 6.348 -11.555 11.051 1.00 91.38 119 SER A N 1
ATOM 957 C CA . SER A 1 119 ? 6.918 -12.832 10.602 1.00 91.38 119 SER A CA 1
ATOM 958 C C . SER A 1 119 ? 7.138 -12.886 9.083 1.00 91.38 119 SER A C 1
ATOM 960 O O . SER A 1 119 ? 7.428 -13.954 8.546 1.00 91.38 119 SER A O 1
ATOM 962 N N . VAL A 1 120 ? 6.931 -11.772 8.371 1.00 92.50 120 VAL A N 1
ATOM 963 C CA . VAL A 1 120 ? 7.053 -11.707 6.911 1.00 92.50 120 VAL A CA 1
ATOM 964 C C . VAL A 1 120 ? 8.522 -11.526 6.546 1.00 92.50 120 VAL A C 1
ATOM 966 O O . VAL A 1 120 ? 9.210 -10.668 7.093 1.00 92.50 120 VAL A O 1
ATOM 969 N N . ASN A 1 121 ? 9.002 -12.328 5.600 1.00 89.94 121 ASN A N 1
ATOM 970 C CA . ASN A 1 121 ? 10.368 -12.240 5.101 1.00 89.94 121 ASN A CA 1
ATOM 971 C C . ASN A 1 121 ? 10.384 -11.469 3.776 1.00 89.94 121 ASN A C 1
ATOM 973 O O . ASN A 1 121 ? 9.963 -12.005 2.753 1.00 89.94 121 ASN A O 1
ATOM 977 N N . LEU A 1 122 ? 10.861 -10.222 3.802 1.00 91.94 122 LEU A N 1
ATOM 978 C CA . LEU A 1 122 ? 11.104 -9.412 2.606 1.00 91.94 122 LEU A CA 1
ATOM 979 C C . LEU A 1 122 ? 12.567 -8.983 2.560 1.00 91.94 122 LEU A C 1
ATOM 981 O O . LEU A 1 122 ? 13.120 -8.517 3.556 1.00 91.94 122 LEU A O 1
ATOM 985 N N . ARG A 1 123 ? 13.174 -9.071 1.375 1.00 91.94 123 ARG A N 1
ATOM 986 C CA . ARG A 1 123 ? 14.544 -8.599 1.138 1.00 91.94 123 ARG A CA 1
ATOM 987 C C . ARG A 1 123 ? 14.509 -7.178 0.604 1.00 91.94 123 ARG A C 1
ATOM 989 O O . ARG A 1 123 ? 14.339 -6.960 -0.596 1.00 91.94 123 ARG A O 1
ATOM 996 N N . LEU A 1 124 ? 14.643 -6.204 1.500 1.00 90.19 124 LEU A N 1
ATOM 997 C CA . LEU A 1 124 ? 14.509 -4.786 1.160 1.00 90.19 124 LEU A CA 1
ATOM 998 C C . LEU A 1 124 ? 15.535 -4.310 0.122 1.00 90.19 124 LEU A C 1
ATOM 1000 O O . LEU A 1 124 ? 15.228 -3.421 -0.668 1.00 90.19 124 LEU A O 1
ATOM 1004 N N . GLU A 1 125 ? 16.716 -4.925 0.060 1.00 88.69 12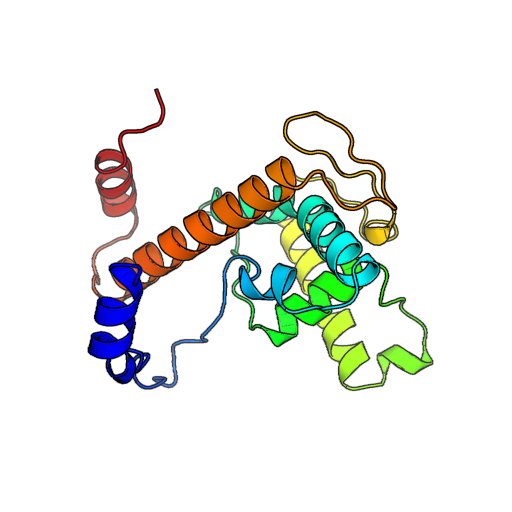5 GLU A N 1
ATOM 1005 C CA . GLU A 1 125 ? 17.785 -4.569 -0.880 1.00 88.69 125 GLU A CA 1
ATOM 1006 C C . GLU A 1 125 ? 17.399 -4.855 -2.335 1.00 88.69 125 GLU A C 1
ATOM 1008 O O . GLU A 1 125 ? 17.869 -4.186 -3.255 1.00 88.69 125 GLU A O 1
ATOM 1013 N N . ILE A 1 126 ? 16.542 -5.857 -2.543 1.00 90.56 126 ILE A N 1
ATOM 1014 C CA . ILE A 1 126 ? 16.127 -6.325 -3.868 1.00 90.56 126 ILE A CA 1
ATOM 1015 C C . ILE A 1 126 ? 14.611 -6.323 -4.047 1.00 90.56 126 ILE A C 1
ATOM 1017 O O . ILE A 1 126 ? 14.118 -6.889 -5.020 1.00 90.56 126 ILE A O 1
ATOM 1021 N N . ILE A 1 127 ? 13.868 -5.651 -3.162 1.00 93.19 127 ILE A N 1
ATOM 1022 C CA . ILE A 1 127 ? 12.402 -5.677 -3.145 1.00 93.19 127 ILE A CA 1
ATOM 1023 C C . ILE A 1 127 ? 11.805 -5.283 -4.497 1.00 93.19 127 ILE A C 1
ATOM 1025 O O . ILE A 1 127 ? 10.939 -5.977 -5.014 1.00 93.19 127 ILE A O 1
ATOM 1029 N N . ALA A 1 128 ? 12.351 -4.252 -5.151 1.00 92.06 128 ALA A N 1
ATOM 1030 C CA . ALA A 1 128 ? 11.937 -3.799 -6.484 1.00 92.06 128 ALA A CA 1
ATOM 1031 C C . ALA A 1 128 ? 12.114 -4.845 -7.603 1.00 92.06 128 ALA A C 1
ATOM 1033 O O . ALA A 1 128 ? 11.602 -4.681 -8.719 1.00 92.06 128 ALA A O 1
ATOM 1034 N N . PHE A 1 129 ? 12.865 -5.907 -7.321 1.00 90.56 129 PHE A N 1
ATOM 1035 C CA . PHE A 1 129 ? 13.182 -6.996 -8.231 1.00 90.56 129 PHE A CA 1
ATOM 1036 C C . PHE A 1 129 ? 12.493 -8.303 -7.870 1.00 90.56 129 PHE A C 1
ATOM 1038 O O . PHE A 1 129 ? 12.526 -9.225 -8.685 1.00 90.56 129 PHE A O 1
ATOM 1045 N N . GLU A 1 130 ? 11.819 -8.369 -6.722 1.00 92.50 13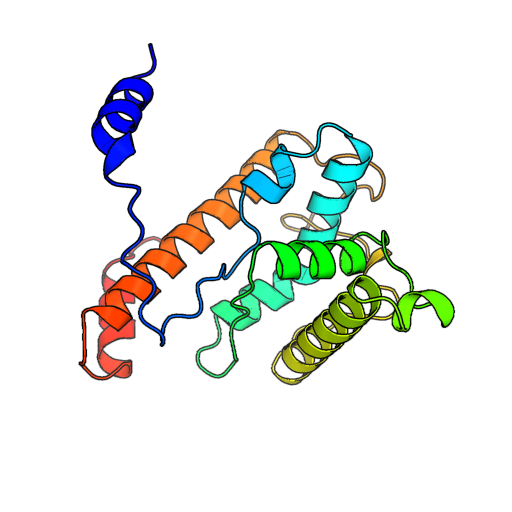0 GLU A N 1
ATOM 1046 C CA . GLU A 1 130 ? 11.122 -9.579 -6.322 1.00 92.50 130 GLU A CA 1
ATOM 1047 C C . GLU A 1 130 ? 9.935 -9.883 -7.237 1.00 92.50 130 GLU A C 1
ATOM 1049 O O . GLU A 1 130 ? 9.239 -8.988 -7.750 1.00 92.50 130 GLU A O 1
ATOM 1054 N N . VAL A 1 131 ? 9.769 -11.188 -7.448 1.00 93.19 131 VAL A N 1
ATOM 1055 C CA . VAL A 1 131 ? 8.666 -11.791 -8.183 1.00 93.19 131 VAL A CA 1
ATOM 1056 C C . VAL A 1 131 ? 7.388 -11.557 -7.395 1.00 93.19 131 VAL A C 1
ATOM 1058 O O . VAL A 1 131 ? 7.345 -11.727 -6.179 1.00 93.19 131 VAL A O 1
ATOM 1061 N N . THR A 1 132 ? 6.338 -11.152 -8.095 1.00 95.62 132 THR A N 1
ATOM 1062 C CA . THR A 1 132 ? 5.040 -10.881 -7.482 1.00 95.62 132 THR A CA 1
ATOM 1063 C C . THR A 1 132 ? 4.067 -11.997 -7.778 1.00 95.62 132 THR A C 1
ATOM 1065 O O . THR A 1 132 ? 3.968 -12.447 -8.922 1.00 95.62 132 THR A O 1
ATOM 1068 N N . TYR A 1 133 ? 3.276 -12.348 -6.773 1.00 95.25 133 TYR A N 1
ATOM 1069 C CA . TYR A 1 133 ? 2.233 -13.351 -6.884 1.00 95.25 133 TYR A CA 1
ATOM 1070 C C . TYR A 1 133 ? 0.863 -12.723 -6.646 1.00 95.25 133 TYR A C 1
ATOM 1072 O O . TYR A 1 133 ? 0.704 -11.805 -5.839 1.00 95.25 133 TYR A O 1
ATOM 1080 N N . TRP A 1 134 ? -0.147 -13.250 -7.328 1.00 95.62 134 TRP A N 1
ATOM 1081 C CA . TRP A 1 134 ? -1.545 -12.974 -7.033 1.00 95.62 134 TRP A CA 1
ATOM 1082 C C . TRP A 1 134 ? -2.317 -14.284 -6.950 1.00 95.62 134 TRP A C 1
ATOM 1084 O O . TRP A 1 134 ? -2.395 -15.024 -7.928 1.00 95.62 134 TRP A O 1
ATOM 1094 N N . GLN A 1 135 ? -2.884 -14.577 -5.777 1.00 90.94 135 GLN A N 1
ATOM 1095 C CA . GLN A 1 135 ? -3.613 -15.829 -5.519 1.00 90.94 135 GLN A CA 1
ATOM 1096 C C . GLN A 1 135 ? -2.789 -17.082 -5.889 1.00 90.94 135 GLN A C 1
ATOM 1098 O O . GLN A 1 135 ? -3.299 -18.012 -6.505 1.00 90.94 135 GLN A O 1
ATOM 1103 N N . GLY A 1 136 ? -1.490 -17.075 -5.565 1.00 92.06 136 GLY A N 1
ATOM 1104 C CA . GLY A 1 136 ? -0.559 -18.167 -5.877 1.00 92.06 136 GLY A CA 1
ATOM 1105 C C . GLY A 1 136 ? -0.058 -18.209 -7.326 1.00 92.06 136 GLY A C 1
ATOM 1106 O O . GLY A 1 136 ? 0.838 -18.990 -7.627 1.00 92.06 136 GLY A O 1
ATOM 1107 N N . ARG A 1 137 ? -0.577 -17.361 -8.226 1.00 94.00 137 ARG A N 1
ATOM 1108 C CA . ARG A 1 137 ? -0.096 -17.246 -9.610 1.00 94.00 137 ARG A CA 1
ATOM 1109 C C . ARG A 1 137 ? 1.011 -16.202 -9.701 1.00 94.00 137 ARG A C 1
ATOM 1111 O O . ARG A 1 137 ? 0.802 -15.051 -9.321 1.00 94.00 137 ARG A O 1
ATOM 1118 N N . GLU A 1 138 ? 2.157 -16.594 -10.244 1.00 96.19 138 GLU A N 1
ATOM 1119 C CA . GLU A 1 138 ? 3.231 -15.668 -10.602 1.00 96.19 138 GLU A CA 1
ATOM 1120 C C . GLU A 1 138 ? 2.771 -14.705 -11.705 1.00 96.19 138 GLU A C 1
ATOM 1122 O O . GLU A 1 138 ? 2.127 -15.110 -12.678 1.00 96.19 138 GLU A O 1
ATOM 1127 N N . LEU A 1 139 ? 3.092 -13.421 -11.543 1.00 95.81 139 LEU A N 1
ATOM 1128 C CA . LEU A 1 139 ? 2.809 -12.389 -12.535 1.00 95.81 139 LEU A CA 1
ATOM 1129 C C . LEU A 1 139 ? 4.094 -11.977 -13.268 1.00 95.81 139 LEU A C 1
ATOM 1131 O O . LEU A 1 139 ? 5.098 -11.710 -12.599 1.00 95.81 139 LEU A O 1
ATOM 1135 N N . PRO A 1 140 ? 4.072 -11.845 -14.609 1.00 93.25 140 PRO A N 1
ATOM 1136 C CA . PRO A 1 140 ? 5.233 -11.382 -15.360 1.00 93.25 140 PRO A CA 1
ATOM 1137 C C . PRO A 1 140 ? 5.628 -9.967 -14.931 1.00 93.25 140 PRO A C 1
ATOM 1139 O O . PRO A 1 140 ? 4.821 -9.045 -14.944 1.00 93.25 140 PRO A O 1
ATOM 1142 N N . ARG A 1 141 ? 6.894 -9.783 -14.551 1.00 83.88 141 ARG A N 1
ATOM 1143 C CA . ARG A 1 141 ? 7.376 -8.572 -13.865 1.00 83.88 141 ARG A CA 1
ATOM 1144 C C . ARG A 1 141 ? 7.231 -7.264 -14.654 1.00 83.88 141 ARG A C 1
ATOM 1146 O O . ARG A 1 141 ? 7.113 -6.198 -14.050 1.00 83.88 141 ARG A O 1
ATOM 1153 N N . SER A 1 142 ? 7.334 -7.340 -15.976 1.00 85.75 142 SER A N 1
ATOM 1154 C CA . SER A 1 142 ? 7.335 -6.173 -16.870 1.00 85.75 142 SER A CA 1
ATOM 1155 C C . SER A 1 142 ? 6.023 -6.017 -17.633 1.00 85.75 142 SER A C 1
ATOM 1157 O O . SER A 1 142 ? 5.946 -5.205 -18.555 1.00 85.75 142 SER A O 1
ATOM 1159 N N . GLU A 1 143 ? 5.001 -6.788 -17.267 1.00 92.50 143 GLU A N 1
ATOM 1160 C CA . GLU A 1 143 ? 3.699 -6.749 -17.913 1.00 92.50 143 GLU A CA 1
ATOM 1161 C C . GLU A 1 143 ? 2.643 -6.305 -16.918 1.00 92.50 143 GLU A C 1
ATOM 1163 O O . GLU A 1 143 ? 2.604 -6.738 -15.770 1.00 92.50 143 GLU A O 1
ATOM 1168 N N . MET A 1 144 ? 1.746 -5.440 -17.384 1.00 94.31 144 MET A N 1
ATOM 1169 C CA . MET A 1 144 ? 0.590 -5.062 -16.591 1.00 94.31 144 MET A CA 1
ATOM 1170 C C . MET A 1 144 ? -0.194 -6.332 -16.227 1.00 94.31 144 MET A C 1
ATOM 1172 O O . MET A 1 144 ? -0.509 -7.109 -17.135 1.00 94.31 144 MET A O 1
ATOM 1176 N N . PRO A 1 145 ? -0.580 -6.530 -14.952 1.00 95.56 145 PRO A N 1
ATOM 1177 C CA . PRO A 1 145 ? -1.474 -7.622 -14.608 1.00 95.56 145 PRO A CA 1
ATOM 1178 C C . PRO A 1 145 ? -2.748 -7.568 -15.455 1.00 95.56 145 PRO A C 1
ATOM 1180 O O . PRO A 1 145 ? -3.213 -6.493 -15.849 1.00 95.56 145 PRO A O 1
ATOM 1183 N N . GLU A 1 146 ? -3.338 -8.732 -15.725 1.00 95.81 146 GLU A N 1
ATOM 1184 C CA . GLU A 1 146 ? -4.573 -8.810 -16.504 1.00 95.81 146 GLU A CA 1
ATOM 1185 C C . GLU A 1 146 ? -5.648 -7.873 -15.910 1.00 95.81 146 GLU A C 1
ATOM 1187 O O . GLU A 1 146 ? -5.768 -7.776 -14.682 1.00 95.81 146 GLU A O 1
ATOM 1192 N N . PRO A 1 147 ? -6.500 -7.219 -16.724 1.00 95.38 147 PRO A N 1
ATOM 1193 C CA . PRO A 1 147 ? -7.477 -6.250 -16.218 1.00 95.38 147 PRO A CA 1
ATOM 1194 C C . PRO A 1 147 ? -8.390 -6.790 -15.105 1.00 95.38 147 PRO A C 1
ATOM 1196 O O . PRO A 1 147 ? -8.823 -6.037 -14.232 1.00 95.38 147 PRO A O 1
ATOM 1199 N N . GLY A 1 148 ? -8.684 -8.096 -15.118 1.00 96.62 148 GLY A N 1
ATOM 1200 C CA . GLY A 1 148 ? -9.419 -8.769 -14.046 1.00 96.62 148 GLY A CA 1
ATOM 1201 C C . GLY A 1 148 ? -8.662 -8.791 -12.716 1.00 96.62 148 GLY A C 1
ATOM 1202 O O . GLY A 1 148 ? -9.264 -8.528 -11.677 1.00 96.62 148 GLY A O 1
ATOM 1203 N N . ILE A 1 149 ? -7.350 -9.032 -12.749 1.00 96.38 149 ILE A N 1
ATOM 1204 C CA . ILE A 1 149 ? -6.465 -9.002 -11.577 1.00 96.38 149 ILE A CA 1
ATOM 1205 C C . ILE A 1 149 ? -6.350 -7.572 -11.049 1.00 96.38 149 ILE A C 1
ATOM 1207 O O . ILE A 1 149 ? -6.574 -7.349 -9.862 1.00 96.38 149 ILE A O 1
ATOM 1211 N N . CYS A 1 150 ? -6.117 -6.583 -11.921 1.00 96.12 150 CYS A N 1
ATOM 1212 C CA . CYS A 1 150 ? -6.070 -5.175 -11.515 1.00 96.12 150 CYS A CA 1
ATOM 1213 C C . CYS A 1 150 ? -7.349 -4.736 -10.793 1.00 96.12 150 CYS A C 1
ATOM 1215 O O . CYS A 1 150 ? -7.272 -4.093 -9.749 1.00 96.12 150 CYS A O 1
ATOM 1217 N N . ARG A 1 151 ? -8.530 -5.110 -11.310 1.00 96.81 151 ARG A N 1
ATOM 1218 C CA . ARG A 1 151 ? -9.812 -4.813 -10.649 1.00 96.81 151 ARG A CA 1
ATOM 1219 C C . ARG A 1 151 ? -9.924 -5.462 -9.272 1.00 96.81 151 ARG A C 1
ATOM 1221 O O . ARG A 1 151 ? -10.423 -4.817 -8.359 1.00 96.81 151 ARG A O 1
ATOM 1228 N N . ARG A 1 152 ? -9.452 -6.701 -9.107 1.00 96.75 152 ARG A N 1
ATOM 1229 C CA . ARG A 1 152 ? -9.464 -7.394 -7.807 1.00 96.75 152 ARG A CA 1
ATOM 1230 C C . ARG A 1 152 ? -8.509 -6.754 -6.802 1.00 96.75 152 ARG A C 1
ATOM 1232 O O . ARG A 1 152 ? -8.900 -6.574 -5.657 1.00 96.75 152 ARG A O 1
ATOM 1239 N N . ILE A 1 153 ? -7.314 -6.352 -7.235 1.00 96.38 153 ILE A N 1
ATOM 1240 C CA . ILE A 1 153 ? -6.365 -5.606 -6.394 1.00 96.38 153 ILE A CA 1
ATOM 1241 C C . ILE A 1 153 ? -6.985 -4.276 -5.950 1.00 96.38 153 ILE A C 1
ATOM 1243 O O . ILE A 1 153 ? -6.969 -3.948 -4.768 1.00 96.38 153 ILE A O 1
ATOM 1247 N N . LEU A 1 154 ? -7.573 -3.522 -6.885 1.00 96.44 154 LEU A N 1
ATOM 1248 C CA . LEU A 1 154 ? -8.247 -2.260 -6.573 1.00 96.44 154 LEU A CA 1
ATOM 1249 C C . LEU A 1 154 ? -9.416 -2.456 -5.605 1.00 96.44 154 LEU A C 1
ATOM 1251 O O . LEU A 1 154 ? -9.581 -1.653 -4.691 1.00 96.44 154 LEU A O 1
ATOM 1255 N N . TRP A 1 155 ? -10.209 -3.512 -5.802 1.00 95.69 155 TRP A N 1
ATOM 1256 C CA . TRP A 1 155 ? -11.306 -3.868 -4.910 1.00 95.69 155 TRP A CA 1
ATOM 1257 C C . TRP A 1 155 ? -10.805 -4.173 -3.500 1.00 95.69 155 TRP A C 1
ATOM 1259 O O . TRP A 1 155 ? -11.293 -3.571 -2.553 1.00 95.69 155 TRP A O 1
ATOM 1269 N N . GLU A 1 156 ? -9.798 -5.038 -3.366 1.00 95.62 156 GLU A N 1
ATOM 1270 C CA . GLU A 1 156 ? -9.185 -5.380 -2.079 1.00 95.62 156 GLU A CA 1
ATOM 1271 C C . GLU A 1 156 ? -8.684 -4.134 -1.346 1.00 95.62 156 GLU A C 1
ATOM 1273 O O . GLU A 1 156 ? -9.040 -3.900 -0.195 1.00 95.62 156 GLU A O 1
ATOM 1278 N N . VAL A 1 157 ? -7.896 -3.301 -2.025 1.00 95.25 157 VAL A N 1
ATOM 1279 C CA . VAL A 1 157 ? -7.323 -2.093 -1.427 1.00 95.25 157 VAL A CA 1
ATOM 1280 C C . VAL A 1 157 ? -8.407 -1.091 -1.022 1.00 95.25 157 VAL A C 1
ATOM 1282 O O . VAL A 1 157 ? -8.298 -0.451 0.025 1.00 95.25 157 VAL A O 1
ATOM 1285 N N . ASN A 1 158 ? -9.455 -0.939 -1.836 1.00 93.38 158 ASN A N 1
ATOM 1286 C CA . ASN A 1 158 ? -10.569 -0.045 -1.533 1.00 93.38 158 ASN A CA 1
ATOM 1287 C C . ASN A 1 158 ? -11.398 -0.549 -0.344 1.00 93.38 158 ASN A C 1
ATOM 1289 O O . ASN A 1 158 ? -11.671 0.217 0.575 1.00 93.38 158 ASN A O 1
ATOM 1293 N N . GLU A 1 159 ? -11.761 -1.830 -0.354 1.00 93.19 159 GLU A N 1
ATOM 1294 C CA . GLU A 1 159 ? -12.536 -2.483 0.702 1.00 93.19 159 GLU A CA 1
ATOM 1295 C C . GLU A 1 159 ? -11.799 -2.426 2.045 1.00 93.19 159 GLU A C 1
ATOM 1297 O O . GLU A 1 159 ? -12.372 -2.043 3.064 1.00 93.19 159 GLU A O 1
ATOM 1302 N N . LEU A 1 160 ? -10.501 -2.743 2.052 1.00 91.00 160 LEU A N 1
ATOM 1303 C CA . LEU A 1 160 ? -9.695 -2.694 3.269 1.00 91.00 160 LEU A CA 1
ATOM 1304 C C . LEU A 1 160 ? -9.532 -1.263 3.790 1.00 91.00 160 LEU A C 1
ATOM 1306 O O . LEU A 1 160 ? -9.679 -1.053 4.991 1.00 91.00 160 LEU A O 1
ATOM 1310 N N . ASN A 1 161 ? -9.285 -0.273 2.923 1.00 90.50 161 ASN A N 1
ATOM 1311 C CA . ASN A 1 161 ? -9.237 1.129 3.354 1.00 90.50 161 ASN A CA 1
ATOM 1312 C C . ASN A 1 161 ? -10.573 1.569 3.965 1.00 90.50 161 ASN A C 1
ATOM 1314 O O . ASN A 1 161 ? -10.575 2.142 5.051 1.00 90.50 161 ASN A O 1
ATOM 1318 N N . PHE A 1 162 ? -11.698 1.240 3.324 1.00 88.81 162 PHE A N 1
ATOM 1319 C CA . PHE A 1 162 ? -13.031 1.563 3.834 1.00 88.81 162 PHE A CA 1
ATOM 1320 C C . PHE A 1 162 ? -13.276 0.961 5.226 1.00 88.81 162 PHE A C 1
ATOM 1322 O O . PHE A 1 162 ? -13.714 1.658 6.141 1.00 88.81 162 PHE A O 1
ATOM 1329 N N . ARG A 1 163 ? -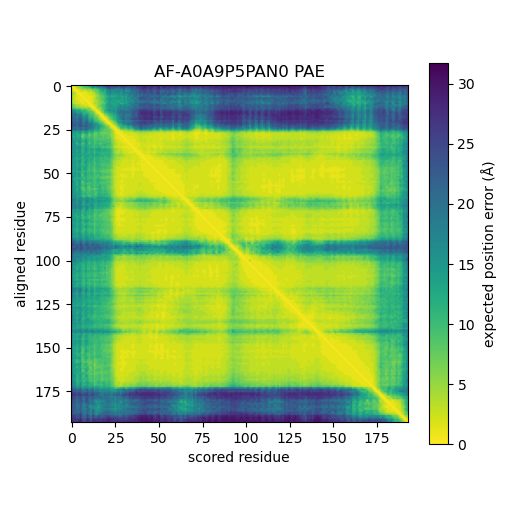12.915 -0.311 5.435 1.00 88.44 163 ARG A N 1
ATOM 1330 C CA . ARG A 1 163 ? -13.002 -0.948 6.760 1.00 88.44 163 ARG A CA 1
ATOM 1331 C C . ARG A 1 163 ? -12.137 -0.240 7.801 1.00 88.44 163 ARG A C 1
ATOM 1333 O O . ARG A 1 163 ? -12.587 -0.048 8.927 1.00 88.44 163 ARG A O 1
ATOM 1340 N N . GLN A 1 164 ? -10.921 0.176 7.445 1.00 86.38 164 GLN A N 1
ATOM 1341 C CA . GLN A 1 164 ? -10.044 0.902 8.369 1.00 86.38 164 GLN A CA 1
ATOM 1342 C C . GLN A 1 164 ? -10.563 2.306 8.704 1.00 86.38 164 GLN A C 1
ATOM 1344 O O . GLN A 1 164 ? -10.404 2.759 9.839 1.00 86.38 164 GLN A O 1
ATOM 1349 N N . GLU A 1 165 ? -11.223 2.979 7.760 1.00 85.69 165 GLU A N 1
ATOM 1350 C CA . GLU A 1 165 ? -11.910 4.252 8.005 1.00 85.69 165 GLU A CA 1
ATOM 1351 C C . GLU A 1 165 ? -13.075 4.066 8.985 1.00 85.69 165 GLU A C 1
ATOM 1353 O O . GLU A 1 165 ? -13.183 4.824 9.950 1.00 85.69 165 GLU A O 1
ATOM 1358 N N . LEU A 1 166 ? -13.882 3.012 8.810 1.00 84.50 166 LEU A N 1
ATOM 1359 C CA . LEU A 1 166 ? -14.943 2.662 9.758 1.00 84.50 166 LEU A CA 1
ATOM 1360 C C . LEU A 1 166 ? -14.385 2.333 11.146 1.00 84.50 166 LEU A C 1
ATOM 1362 O O . LEU A 1 166 ? -14.887 2.870 12.126 1.00 84.50 166 LEU A O 1
ATOM 1366 N N . ILE A 1 167 ? -13.325 1.523 11.248 1.00 80.12 167 ILE A N 1
ATOM 1367 C CA . ILE A 1 167 ? -12.668 1.198 12.529 1.00 80.12 167 ILE A CA 1
ATOM 1368 C C . ILE A 1 167 ? -12.113 2.463 13.197 1.00 80.12 167 ILE A C 1
ATOM 1370 O O . ILE A 1 167 ? -12.221 2.632 14.410 1.00 80.12 167 ILE A O 1
ATOM 1374 N N . SER A 1 168 ? -11.516 3.367 12.422 1.00 79.62 168 SER A N 1
ATOM 1375 C CA . SER A 1 168 ? -10.990 4.634 12.941 1.00 79.62 168 SER A CA 1
ATOM 1376 C C . SER A 1 168 ? -12.101 5.539 13.468 1.00 79.62 168 SER A C 1
ATOM 1378 O O . SER A 1 168 ? -11.971 6.094 14.559 1.00 79.62 168 SER A O 1
ATOM 1380 N N . LEU A 1 169 ? -13.209 5.649 12.731 1.00 80.50 169 LEU A N 1
ATOM 1381 C CA . LEU A 1 169 ? -14.389 6.401 13.154 1.00 80.50 169 LEU A CA 1
ATOM 1382 C C . LEU A 1 169 ? -15.006 5.798 14.420 1.00 80.50 169 LEU A C 1
ATOM 1384 O O . LEU A 1 169 ? -15.318 6.504 15.374 1.00 80.50 169 LEU A O 1
ATOM 1388 N N . ASP A 1 170 ? -15.129 4.479 14.439 1.00 78.88 170 ASP A N 1
ATOM 1389 C CA . ASP A 1 170 ? -15.664 3.688 15.536 1.00 78.88 170 ASP A CA 1
ATOM 1390 C C . ASP A 1 170 ? -14.845 3.839 16.834 1.00 78.88 170 ASP A C 1
ATOM 1392 O O . ASP A 1 170 ? -15.428 3.968 17.914 1.00 78.88 170 ASP A O 1
ATOM 1396 N N . ARG A 1 171 ? -13.509 3.889 16.724 1.00 75.12 171 ARG A N 1
ATOM 1397 C CA . ARG A 1 171 ? -12.579 4.206 17.825 1.00 75.12 171 ARG A CA 1
ATOM 1398 C C . ARG A 1 171 ? -12.676 5.659 18.274 1.00 75.12 171 ARG A C 1
ATOM 1400 O O . ARG A 1 171 ? -12.540 5.938 19.457 1.00 75.12 171 ARG A O 1
ATOM 1407 N N . HIS A 1 172 ? -12.886 6.586 17.343 1.00 74.12 172 HIS A N 1
ATOM 1408 C CA . HIS A 1 172 ? -13.003 8.005 17.669 1.00 74.12 172 HIS A CA 1
ATOM 1409 C C . HIS A 1 172 ? -14.295 8.312 18.437 1.00 74.12 172 HIS A C 1
ATOM 1411 O O . HIS A 1 172 ? -14.279 9.076 19.398 1.00 74.12 172 HIS A O 1
ATOM 1417 N N . LEU A 1 173 ? -15.411 7.704 18.029 1.00 74.19 173 LEU A N 1
ATOM 1418 C CA . LEU A 1 173 ? -16.722 7.934 18.636 1.00 74.19 173 LEU A CA 1
ATOM 1419 C C . LEU A 1 173 ? -16.930 7.171 19.949 1.00 74.19 173 LEU A C 1
ATOM 1421 O O . LEU A 1 173 ? -17.844 7.509 20.700 1.00 74.19 173 LEU A O 1
ATOM 1425 N N . ASN A 1 174 ? -16.130 6.139 20.231 1.00 68.00 174 ASN A N 1
ATOM 1426 C CA . ASN A 1 174 ? -16.362 5.256 21.367 1.00 68.00 174 ASN A CA 1
ATOM 1427 C C . ASN A 1 174 ? -15.154 5.198 22.305 1.00 68.00 174 ASN A C 1
ATOM 1429 O O . ASN A 1 174 ? -14.094 4.695 21.954 1.00 68.00 174 ASN A O 1
ATOM 1433 N N . THR A 1 175 ? -15.345 5.678 23.533 1.00 63.28 175 THR A N 1
ATOM 1434 C CA . THR A 1 175 ? -14.329 5.719 24.598 1.00 63.28 175 THR A CA 1
ATOM 1435 C C . THR A 1 175 ? -14.247 4.426 25.422 1.00 63.28 175 THR A C 1
ATOM 1437 O O . THR A 1 175 ? -13.501 4.365 26.399 1.00 63.28 175 THR A O 1
ATOM 1440 N N . ARG A 1 176 ? -15.022 3.388 25.069 1.00 56.03 176 ARG A N 1
ATOM 1441 C CA . ARG A 1 176 ? -15.025 2.085 25.759 1.00 56.03 176 ARG A CA 1
ATOM 1442 C C . ARG A 1 176 ? -13.781 1.249 25.415 1.00 56.03 176 ARG A C 1
ATOM 1444 O O . ARG A 1 176 ? -13.173 1.420 24.362 1.00 56.03 176 ARG A O 1
ATOM 1451 N N . THR A 1 177 ? -13.407 0.335 26.312 1.00 57.44 177 THR A N 1
ATOM 1452 C CA . THR A 1 177 ? -12.214 -0.523 26.206 1.00 57.44 177 THR A CA 1
ATOM 1453 C C . THR A 1 177 ? -12.218 -1.407 24.950 1.00 57.44 177 THR A C 1
ATOM 1455 O O . THR A 1 177 ? -13.250 -1.896 24.499 1.00 57.44 177 THR A O 1
ATOM 1458 N N . THR A 1 178 ? -11.031 -1.609 24.372 1.00 59.44 178 THR A N 1
ATOM 1459 C CA . THR A 1 178 ? -10.808 -2.166 23.025 1.00 59.44 178 THR A CA 1
ATOM 1460 C C . THR A 1 178 ? -11.048 -3.673 22.879 1.00 59.44 178 THR A C 1
ATOM 1462 O O . THR A 1 178 ? -11.260 -4.123 21.755 1.00 59.44 178 THR A O 1
ATOM 1465 N N . VAL A 1 179 ? -11.013 -4.444 23.973 1.00 58.38 179 VAL A N 1
ATOM 1466 C CA . VAL A 1 179 ? -11.051 -5.922 23.948 1.00 58.38 179 VAL A CA 1
ATOM 1467 C C . VAL A 1 179 ? -12.466 -6.457 23.705 1.00 58.38 179 VAL A C 1
ATOM 1469 O O . VAL A 1 179 ? -12.681 -7.085 22.675 1.00 58.38 179 VAL A O 1
ATOM 1472 N N . ASP A 1 180 ? -13.454 -6.094 24.535 1.00 59.50 180 ASP A N 1
ATOM 1473 C CA . ASP A 1 180 ? -14.866 -6.509 24.356 1.00 59.50 180 ASP A CA 1
ATOM 1474 C C . ASP A 1 180 ? -15.437 -6.103 22.987 1.00 59.50 180 ASP A C 1
ATOM 1476 O O . ASP A 1 180 ? -16.372 -6.698 22.457 1.00 59.50 180 ASP A O 1
ATOM 1480 N N . ARG A 1 181 ? -14.875 -5.047 22.398 1.00 63.62 181 ARG A N 1
ATOM 1481 C CA . ARG A 1 181 ? -15.386 -4.429 21.180 1.00 63.62 181 ARG A CA 1
ATOM 1482 C C . ARG A 1 181 ? -14.949 -5.141 19.905 1.00 63.62 181 ARG A C 1
ATOM 1484 O O . ARG A 1 181 ? -15.711 -5.125 18.941 1.00 63.62 181 ARG A O 1
ATOM 1491 N N . ARG A 1 182 ? -13.752 -5.739 19.874 1.00 62.28 182 ARG A N 1
ATOM 1492 C CA . ARG A 1 182 ? -13.279 -6.470 18.688 1.00 62.28 182 ARG A CA 1
ATOM 1493 C C . ARG A 1 182 ? -14.122 -7.720 18.467 1.00 62.28 182 ARG A C 1
ATOM 1495 O O . ARG A 1 182 ? -14.632 -7.897 17.369 1.00 62.28 182 ARG A O 1
ATOM 1502 N N . ASP A 1 183 ? -14.400 -8.450 19.541 1.00 62.97 183 ASP A N 1
ATOM 1503 C CA . ASP A 1 183 ? -15.268 -9.630 19.518 1.00 62.97 183 ASP A CA 1
ATOM 1504 C C . ASP A 1 183 ? -16.702 -9.275 19.082 1.00 62.97 183 ASP A C 1
ATOM 1506 O O . ASP A 1 183 ? -17.306 -9.977 18.270 1.00 62.97 183 ASP A O 1
ATOM 1510 N N . MET A 1 184 ? -17.237 -8.135 19.543 1.00 64.25 184 MET A N 1
ATOM 1511 C CA . MET A 1 184 ? -18.546 -7.637 19.096 1.00 64.25 184 MET A CA 1
ATOM 1512 C C . MET A 1 184 ? -18.573 -7.239 17.615 1.00 64.25 184 MET A C 1
ATOM 1514 O O . MET A 1 184 ? -19.576 -7.469 16.943 1.00 64.25 184 MET A O 1
ATOM 1518 N N . LEU A 1 185 ? -17.512 -6.604 17.106 1.00 64.69 185 LEU A N 1
ATOM 1519 C CA . LEU A 1 185 ? -17.434 -6.214 15.698 1.00 64.69 185 LEU A CA 1
ATOM 1520 C C . LEU A 1 185 ? -17.258 -7.441 14.804 1.00 64.69 185 LEU A C 1
ATOM 1522 O O . LEU A 1 185 ? -17.963 -7.548 13.805 1.00 64.69 185 LEU A O 1
ATOM 1526 N N . ASP A 1 186 ? -16.392 -8.382 15.174 1.00 64.56 186 ASP A N 1
ATOM 1527 C CA . ASP A 1 186 ? -16.173 -9.620 14.421 1.00 64.56 186 ASP A CA 1
ATOM 1528 C C . ASP A 1 186 ? -17.466 -10.455 14.331 1.00 64.56 186 ASP A C 1
ATOM 1530 O O . ASP A 1 186 ? -17.770 -11.008 13.272 1.00 64.56 186 ASP A O 1
ATOM 1534 N N . ALA A 1 187 ? -18.307 -10.438 15.374 1.00 62.12 187 ALA A N 1
ATOM 1535 C CA . ALA A 1 187 ? -19.642 -11.041 15.351 1.00 62.12 187 ALA A CA 1
ATOM 1536 C C . ALA A 1 187 ? -20.622 -10.378 14.355 1.00 62.12 187 ALA A C 1
ATOM 1538 O O . ALA A 1 187 ? -21.564 -11.025 13.899 1.00 62.12 187 ALA A O 1
ATOM 1539 N N . CYS A 1 188 ? -20.412 -9.110 13.986 1.00 58.69 188 CYS A N 1
ATOM 1540 C CA . CYS A 1 188 ? -21.242 -8.392 13.011 1.00 58.69 188 CYS A CA 1
ATOM 1541 C C . CYS A 1 188 ? -20.830 -8.648 11.551 1.00 58.69 188 CYS A C 1
ATOM 1543 O O . CYS A 1 188 ? -21.607 -8.353 10.643 1.00 58.69 188 CYS A O 1
ATOM 1545 N N . TRP A 1 189 ? -19.631 -9.185 11.304 1.00 61.19 189 TRP A N 1
ATOM 1546 C CA . TRP A 1 189 ? -19.055 -9.338 9.960 1.00 61.19 189 TRP A CA 1
ATOM 1547 C C . TRP A 1 189 ? -19.128 -10.771 9.413 1.00 61.19 189 TRP A C 1
ATOM 1549 O O . TRP A 1 189 ? -18.266 -11.164 8.629 1.00 61.19 189 TRP A O 1
ATOM 1559 N N . VAL A 1 190 ? -20.149 -11.554 9.793 1.00 48.09 190 VAL A N 1
ATOM 1560 C CA . VAL A 1 190 ? -20.330 -12.953 9.354 1.00 48.09 190 VAL A CA 1
ATOM 1561 C C . VAL A 1 190 ? -20.220 -13.070 7.825 1.00 48.09 190 VAL A C 1
ATOM 1563 O O . VAL A 1 190 ? -21.128 -12.710 7.079 1.00 48.09 190 VAL A O 1
ATOM 1566 N N . GLY A 1 191 ? -19.066 -13.568 7.379 1.00 49.91 191 GLY A N 1
ATOM 1567 C CA . GLY A 1 191 ? -18.680 -13.686 5.972 1.00 49.91 191 GLY A CA 1
ATOM 1568 C C . GLY A 1 191 ? -17.383 -14.472 5.740 1.00 49.91 191 GLY A C 1
ATOM 1569 O O . GLY A 1 191 ? -16.820 -14.391 4.653 1.00 49.91 191 GLY A O 1
ATOM 1570 N N . SER A 1 192 ? -16.931 -15.239 6.736 1.00 42.31 192 SER A N 1
ATOM 1571 C CA . SER A 1 192 ? -15.863 -16.235 6.604 1.00 42.31 192 SER A CA 1
ATOM 1572 C C . SER A 1 192 ? -16.331 -17.526 7.278 1.00 42.31 192 SER A C 1
ATOM 1574 O O . SER A 1 192 ? -16.010 -17.778 8.437 1.00 42.31 192 SER A O 1
ATOM 1576 N N . ALA A 1 193 ? -17.158 -18.286 6.563 1.00 35.34 193 ALA A N 1
ATOM 1577 C CA . ALA A 1 193 ? -17.234 -19.733 6.725 1.00 35.34 193 ALA A CA 1
ATOM 1578 C C . ALA A 1 193 ? -16.366 -20.363 5.632 1.00 35.34 193 ALA A C 1
ATOM 1580 O O . ALA A 1 193 ? -16.384 -19.811 4.504 1.00 35.34 193 ALA A O 1
#

Solvent-accessible surface area (backbone atoms only — not comparable to full-atom values): 11473 Å² total; per-residue (Å²): 129,64,76,63,58,61,54,50,62,72,43,63,78,67,72,65,68,72,78,79,52,100,78,63,82,77,54,36,70,45,70,57,55,64,69,54,66,66,54,84,48,63,69,60,28,30,32,47,54,49,15,47,46,66,45,41,65,53,56,52,49,27,68,71,37,90,89,36,80,55,63,67,36,38,75,68,51,44,48,38,44,38,29,45,30,39,54,75,48,75,97,45,83,76,48,46,76,37,77,67,30,44,49,35,54,53,40,50,54,50,52,53,53,50,39,77,67,45,94,58,89,76,58,78,93,48,39,46,70,58,84,30,59,56,97,87,40,78,50,64,90,92,48,63,67,56,71,70,52,50,51,50,53,42,47,51,40,43,54,52,39,51,51,51,52,50,52,50,50,53,54,71,76,40,92,68,71,71,68,74,47,51,62,56,51,58,68,71,59,83,79,84,129

pLDDT: mean 82.72, std 15.42, range [35.34, 96.81]

Mean predicted aligned error: 9.06 Å

Organism: NCBI:txid206335

Nearest PDB structures (foldseek):
  1b5l-assembly1_A  TM=2.209E-01  e=8.563E+00  Komagataella pastoris
  4ywt-assembly4_D  TM=1.671E-01  e=8.099E+00  Homo sapiens

Sequence (193 aa):
VPIWENALKLLSNYNQSLPKGNETKGGYYLPPPRFFITPQNATTRCSLFHGWLRIRELVLYLLASPTCDSLCLSYKEWHALSDITSGFWSPNASERETKRGKQHVQMMAVLERCLQQSSVNLRLEIIAFEVTYWQGRELPRSEMPEPGICRRILWEVNELNFRQELISLDRHLNTRTTVDRRDMLDACWVGSA

Radius of gyration: 18.42 Å; Cα contacts (8 Å, |Δi|>4): 157; chains: 1; bounding box: 52×40×45 Å

Foldseek 3Di:
DPPVVVVCVVCVVVPPDDPPDVPDPQFFLFAALCCLVVDPDPQNSLLLVQLCQLCVVLSVQQVVDPPHDGDGHHNLLSVLSSCQLSVVDDDDPVLCPDPSNVSNVVSLVVVVRSVVVGPDDHDSNCNNPDFGDDPNHTDDSRDRPDPVSSVVVSVVSNVVRVVVVVVVVVVVVDPDDDPVVVVVVVVVPPDDD